Protein AF-K1S156-F1 (afdb_monomer_lite)

Secondary structure (DSSP, 8-state):
--EEEEE----------S--------BS-HHHHHHHHHHTT--EEEEEESEEE---EE-B-TTSPBP-SGGGEEEE--TTEEEEEEE---TT---TT-TTTSPBPTT-TT-TT-BSB-EEEE--TTS-HHHHEEEEEETTTTEEEEEETT--S-SEE-S-SSBPPPSSTTS---BPPPSS---EESEEEES----------

Foldseek 3Di:
DWKWKDFDDDPDDDDDDDDPPPDGDTDPAQLVRQVVCVVVVTQMEIEDFFDEHEFDAFFQDQVRHTDDFLQRGASEHAFNYAYEYQANRDPVLDDPPDCVGRNADPVCPVPPQHHPRAAEQAQQRVPCQVPFADWDQDPVVRDTDGTLDRGYLYHHDQADGYFDDDPDPPDDTGGHHRPHDYYYTSYHYYSHDVCPDPPDD

Structure (mmCIF, N/CA/C/O backbone):
data_AF-K1S156-F1
#
_entry.id   AF-K1S156-F1
#
loop_
_atom_site.group_PDB
_atom_site.id
_atom_site.type_symbol
_atom_site.label_atom_id
_atom_site.label_alt_id
_atom_site.label_comp_id
_atom_site.label_asym_id
_atom_site.label_entity_id
_atom_site.label_seq_id
_atom_site.pdbx_PDB_ins_code
_atom_site.Cartn_x
_atom_site.Cartn_y
_atom_site.Cartn_z
_atom_site.occupancy
_atom_site.B_iso_or_equiv
_atom_site.auth_seq_id
_atom_site.auth_comp_id
_atom_site.auth_asym_id
_atom_site.auth_atom_id
_atom_site.pdbx_PDB_model_num
ATOM 1 N N . MET A 1 1 ? 6.116 -3.168 14.939 1.00 49.84 1 MET A N 1
ATOM 2 C CA . MET A 1 1 ? 5.060 -2.780 13.983 1.00 49.84 1 MET A CA 1
ATOM 3 C C . MET A 1 1 ? 3.939 -3.786 14.099 1.00 49.84 1 MET A C 1
ATOM 5 O O . MET A 1 1 ? 4.233 -4.975 14.088 1.00 49.84 1 MET A O 1
ATOM 9 N N . PHE A 1 2 ? 2.712 -3.314 14.302 1.00 52.03 2 PHE A N 1
ATOM 10 C CA . PHE A 1 2 ? 1.539 -4.153 14.536 1.00 52.03 2 PHE A CA 1
ATOM 11 C C . PHE A 1 2 ? 0.561 -3.984 13.372 1.00 52.03 2 PHE A C 1
ATOM 13 O O . PHE A 1 2 ? 0.175 -2.864 13.048 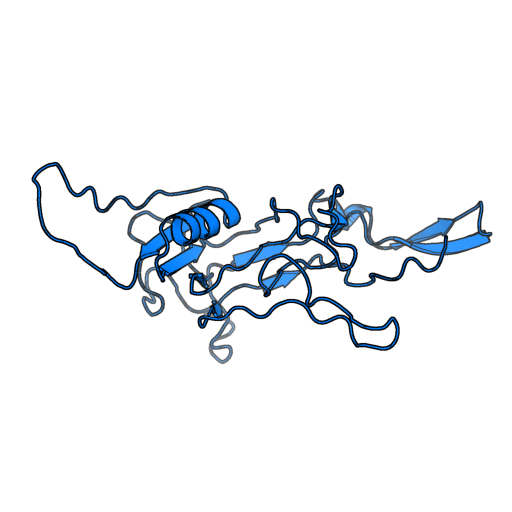1.00 52.03 2 PHE A O 1
ATOM 20 N N . VAL A 1 3 ? 0.166 -5.095 12.757 1.00 54.69 3 VAL A N 1
ATOM 21 C CA . VAL A 1 3 ? -0.930 -5.147 11.789 1.00 54.69 3 VAL A CA 1
ATOM 22 C C . VAL A 1 3 ? -2.000 -6.062 12.370 1.00 54.69 3 VAL A C 1
ATOM 24 O O . VAL A 1 3 ? -1.709 -7.215 12.682 1.00 54.69 3 VAL A 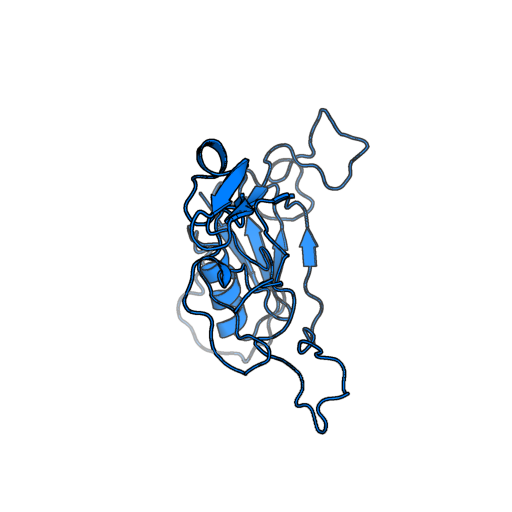O 1
ATOM 27 N N . SER A 1 4 ? -3.208 -5.539 12.561 1.00 57.91 4 SER A N 1
ATOM 28 C CA . SER A 1 4 ? -4.376 -6.284 13.049 1.00 57.91 4 SER A CA 1
ATOM 29 C C . SER A 1 4 ? -5.344 -6.522 11.893 1.00 57.91 4 SER A C 1
ATOM 31 O O . SER A 1 4 ? -5.348 -5.755 10.932 1.00 57.91 4 SER A O 1
ATOM 33 N N . PHE A 1 5 ? -6.165 -7.570 11.952 1.00 54.06 5 PHE A N 1
ATOM 34 C CA . PHE A 1 5 ? -7.165 -7.823 10.917 1.00 54.06 5 PHE A CA 1
ATOM 35 C C . PHE A 1 5 ? -8.458 -8.413 11.473 1.00 54.06 5 PHE A C 1
ATOM 37 O O . PHE A 1 5 ? -8.449 -9.153 12.462 1.00 54.06 5 PHE A O 1
ATOM 44 N N . ARG A 1 6 ? -9.581 -8.115 10.809 1.00 53.44 6 ARG A N 1
ATOM 45 C CA . ARG A 1 6 ? -10.901 -8.672 11.137 1.00 53.44 6 ARG A CA 1
ATOM 46 C C . ARG A 1 6 ? -11.671 -9.101 9.881 1.00 53.44 6 ARG A C 1
ATOM 48 O O . ARG A 1 6 ? -11.765 -8.319 8.939 1.00 53.44 6 ARG A O 1
ATOM 55 N N . PRO A 1 7 ? -12.259 -10.312 9.855 1.00 45.44 7 PRO A N 1
ATOM 56 C CA . PRO A 1 7 ? -13.232 -10.692 8.832 1.00 45.44 7 PRO A CA 1
ATOM 57 C C . PRO A 1 7 ? -14.579 -9.998 9.091 1.00 45.44 7 PRO A C 1
ATOM 59 O O . PRO A 1 7 ? -15.014 -9.917 10.241 1.00 45.44 7 PRO A O 1
ATOM 62 N N . THR A 1 8 ? -15.254 -9.529 8.041 1.00 52.81 8 THR A N 1
ATOM 63 C CA . THR A 1 8 ? -16.501 -8.746 8.157 1.00 52.81 8 THR A CA 1
ATOM 64 C C . THR A 1 8 ? -17.777 -9.500 7.778 1.00 52.81 8 THR A C 1
ATOM 66 O O . THR A 1 8 ? -18.847 -8.992 8.085 1.00 52.81 8 THR A O 1
ATOM 69 N N . ASN A 1 9 ? -17.726 -10.720 7.219 1.00 36.47 9 ASN A N 1
ATOM 70 C CA . ASN A 1 9 ? -18.938 -11.534 7.019 1.00 36.47 9 ASN A CA 1
ATOM 71 C C . ASN A 1 9 ? -18.722 -13.051 7.162 1.00 36.47 9 ASN A C 1
ATOM 73 O O . ASN A 1 9 ? -17.797 -13.637 6.603 1.00 36.47 9 ASN A O 1
ATOM 77 N N . ARG A 1 10 ? -19.628 -13.678 7.923 1.00 36.69 10 ARG A N 1
ATOM 78 C CA . ARG A 1 10 ? -19.667 -15.099 8.295 1.00 36.69 10 ARG A CA 1
ATOM 79 C C . ARG A 1 10 ? -20.626 -15.831 7.345 1.00 36.69 10 ARG A C 1
ATOM 81 O O . ARG A 1 10 ? -21.832 -15.793 7.560 1.00 36.69 10 ARG A O 1
ATOM 88 N N . LEU A 1 11 ? -20.128 -16.527 6.324 1.00 29.25 11 LEU A N 1
ATOM 89 C CA . LEU A 1 11 ? -20.889 -17.638 5.738 1.00 29.25 11 LEU A CA 1
ATOM 90 C C . LEU A 1 11 ? -20.618 -18.868 6.611 1.00 29.25 11 LEU A C 1
ATOM 92 O O . LEU A 1 11 ? -19.649 -19.591 6.403 1.00 29.25 11 LEU A O 1
ATOM 96 N N . LEU A 1 12 ? -21.424 -19.055 7.660 1.00 29.84 12 LEU A N 1
ATOM 97 C CA . LEU A 1 12 ? -21.400 -20.294 8.441 1.00 29.84 12 LEU A CA 1
ATOM 98 C C . LEU A 1 12 ? -21.861 -21.470 7.572 1.00 29.84 12 LEU A C 1
ATOM 100 O O . LEU A 1 12 ? -22.878 -21.362 6.886 1.00 29.84 12 LEU A O 1
ATOM 104 N N . PRO A 1 13 ? -21.259 -22.645 7.784 1.00 32.25 13 PRO A N 1
ATOM 105 C CA . PRO A 1 13 ? -22.058 -23.786 8.178 1.00 32.25 13 PRO A CA 1
ATOM 106 C C . PRO A 1 13 ? -21.709 -24.210 9.606 1.00 32.25 13 PRO A C 1
ATOM 108 O O . PRO A 1 13 ? -20.561 -24.215 10.045 1.00 32.25 13 PRO A O 1
ATOM 111 N N . THR A 1 14 ? -22.766 -24.508 10.346 1.00 32.72 14 THR A N 1
ATOM 112 C CA . THR A 1 14 ? -22.802 -24.875 11.758 1.00 32.72 14 THR A CA 1
ATOM 113 C C . THR A 1 14 ? -22.067 -26.197 12.051 1.00 32.72 14 THR A C 1
ATOM 115 O O . THR A 1 14 ? -22.166 -27.144 11.274 1.00 32.72 14 THR A O 1
ATOM 118 N N . VAL A 1 15 ? -21.514 -26.273 13.277 1.00 34.12 15 VAL A N 1
ATOM 119 C CA . VAL A 1 15 ? -21.096 -27.462 14.068 1.00 34.12 15 VAL A CA 1
ATOM 120 C C . VAL A 1 15 ? -19.650 -27.939 13.778 1.00 34.12 15 VAL A C 1
ATOM 122 O O . VAL A 1 15 ? -19.334 -28.291 12.654 1.00 34.12 15 VAL A O 1
ATOM 125 N N . LYS A 1 16 ? -18.697 -28.005 14.731 1.00 28.66 16 LYS A N 1
ATOM 126 C CA . LYS A 1 16 ? -18.738 -28.651 16.063 1.00 28.66 16 LYS A CA 1
ATOM 127 C C . LYS A 1 16 ? -17.610 -28.136 16.984 1.00 28.66 16 LYS A C 1
ATOM 129 O O . LYS A 1 16 ? -16.529 -27.812 16.516 1.00 28.66 16 LYS A O 1
ATOM 134 N N . SER A 1 17 ? -17.907 -28.114 18.285 1.00 35.91 17 SER A N 1
ATOM 135 C CA . SER A 1 17 ? -17.063 -27.788 19.450 1.00 35.91 17 SER A CA 1
ATOM 136 C C . SER A 1 17 ? -15.538 -27.865 19.279 1.00 35.91 17 SER A C 1
ATOM 138 O O . SER A 1 17 ? -14.992 -28.931 18.997 1.00 35.91 17 SER A O 1
ATOM 140 N N . GLY A 1 18 ? -14.867 -26.766 19.624 1.00 28.33 18 GLY A N 1
ATOM 141 C CA . GLY A 1 18 ? -13.423 -26.706 19.834 1.00 28.33 18 GLY A CA 1
ATOM 142 C C . GLY A 1 18 ? -12.919 -25.280 19.651 1.00 28.33 18 GLY A C 1
ATOM 143 O O . GLY A 1 18 ? -12.614 -24.890 18.536 1.00 28.33 18 GLY A O 1
ATOM 144 N N . THR A 1 19 ? -12.905 -24.508 20.741 1.00 33.25 19 THR A N 1
ATOM 145 C CA . THR A 1 19 ? -12.213 -23.216 20.916 1.00 33.25 19 THR A CA 1
ATOM 146 C C . THR A 1 19 ? -12.165 -22.305 19.675 1.00 33.25 19 THR A C 1
ATOM 148 O O . THR A 1 19 ? -11.163 -22.261 18.964 1.00 33.25 19 THR A O 1
ATOM 151 N N . GLU A 1 20 ? -13.221 -21.510 19.448 1.00 33.28 20 GLU A N 1
ATOM 152 C CA . GLU A 1 20 ? -13.149 -20.321 18.581 1.00 33.28 20 GLU A CA 1
ATOM 153 C C . GLU A 1 20 ? -12.194 -19.308 19.245 1.00 33.28 20 GLU A C 1
ATOM 155 O O . GLU A 1 20 ? -12.588 -18.452 20.036 1.00 33.28 20 GLU A O 1
ATOM 160 N N . VAL A 1 21 ? -10.893 -19.427 18.972 1.00 35.66 21 VAL A N 1
ATOM 161 C CA . VAL A 1 21 ? -9.962 -18.318 19.180 1.00 35.66 21 VAL A CA 1
ATOM 162 C C . VAL A 1 21 ? -10.304 -17.266 18.133 1.00 35.66 21 VAL A C 1
ATOM 164 O O . VAL A 1 21 ? -9.944 -17.396 16.963 1.00 35.66 21 VAL A O 1
ATOM 167 N N . HIS A 1 22 ? -11.008 -16.215 18.552 1.00 42.94 22 HIS A N 1
ATOM 168 C CA . HIS A 1 22 ? -11.089 -14.940 17.838 1.00 42.94 22 HIS A CA 1
ATOM 169 C C . HIS A 1 22 ? -9.680 -14.313 17.801 1.00 42.94 22 HIS A C 1
ATOM 171 O O . HIS A 1 22 ? -9.365 -13.376 18.528 1.00 42.94 22 HIS A O 1
ATOM 177 N N . GLY A 1 23 ? -8.778 -14.933 17.040 1.00 39.69 23 GLY A N 1
ATOM 178 C CA . GLY A 1 23 ? -7.347 -14.674 17.068 1.00 39.69 23 GLY A CA 1
ATOM 179 C C . GLY A 1 23 ? -6.980 -13.528 16.143 1.00 39.69 23 GLY A C 1
ATOM 180 O O . GLY A 1 23 ? -6.775 -13.735 14.948 1.00 39.69 23 GLY A O 1
ATOM 181 N N . VAL A 1 24 ? -6.868 -12.333 16.715 1.00 44.78 24 VAL A N 1
ATOM 182 C CA . VAL A 1 24 ? -6.090 -11.231 16.145 1.00 44.78 24 VAL A CA 1
ATOM 183 C C . VAL A 1 24 ? -4.638 -11.710 16.050 1.00 44.78 24 VAL A C 1
ATOM 185 O O . VAL A 1 24 ? -3.963 -11.848 17.069 1.00 44.78 24 VAL A O 1
ATOM 188 N N . LEU A 1 25 ? -4.157 -12.025 14.846 1.00 49.38 25 LEU A N 1
ATOM 189 C CA . LEU A 1 25 ? -2.741 -12.321 14.628 1.00 49.38 25 LEU A CA 1
ATOM 190 C C . LEU A 1 25 ? -2.048 -11.009 14.268 1.00 49.38 25 LEU A C 1
ATOM 192 O O . LEU A 1 25 ? -2.231 -10.487 13.173 1.00 49.38 25 LEU A O 1
ATOM 196 N N . ALA A 1 26 ? -1.260 -10.475 15.200 1.00 51.19 26 ALA A N 1
ATOM 197 C CA . ALA A 1 26 ? -0.377 -9.357 14.909 1.00 51.19 26 ALA A CA 1
ATOM 198 C C . ALA A 1 26 ? 0.730 -9.837 13.965 1.00 51.19 26 ALA A C 1
ATOM 200 O O . ALA A 1 26 ? 1.611 -10.599 14.366 1.00 51.19 26 ALA A O 1
ATOM 201 N N . VAL A 1 27 ? 0.683 -9.403 12.710 1.00 61.09 27 VAL A N 1
ATOM 202 C CA . VAL A 1 27 ? 1.723 -9.709 11.724 1.00 61.09 27 VAL A CA 1
ATOM 203 C C . VAL A 1 27 ? 2.581 -8.472 11.475 1.00 61.09 27 VAL A C 1
ATOM 205 O O . VAL A 1 27 ? 2.106 -7.344 11.568 1.00 61.09 27 VAL A O 1
ATOM 208 N N . GLN A 1 28 ? 3.875 -8.667 11.216 1.00 67.94 28 GLN A N 1
ATOM 209 C CA . GLN A 1 28 ? 4.793 -7.555 10.918 1.00 67.94 28 GLN A CA 1
ATOM 210 C C . GLN A 1 28 ? 4.745 -7.136 9.442 1.00 67.94 28 GLN A C 1
ATOM 212 O O . GLN A 1 28 ? 5.222 -6.060 9.093 1.00 67.94 28 GLN A O 1
ATOM 217 N N . ASP A 1 29 ? 4.164 -7.982 8.590 1.00 84.62 29 ASP A N 1
ATOM 218 C CA . ASP A 1 29 ? 4.103 -7.812 7.145 1.00 84.62 29 ASP A CA 1
ATOM 219 C C . ASP A 1 29 ? 2.647 -7.575 6.709 1.00 84.62 29 ASP A C 1
ATOM 221 O O . ASP A 1 29 ? 1.758 -8.390 6.971 1.00 84.62 29 ASP A O 1
ATOM 225 N N . VAL A 1 30 ? 2.406 -6.434 6.057 1.00 91.31 30 VAL A N 1
ATOM 226 C CA . VAL A 1 30 ? 1.078 -6.023 5.573 1.00 91.31 30 VAL A CA 1
ATOM 227 C C . VAL A 1 30 ? 0.564 -6.973 4.492 1.00 91.31 30 VAL A C 1
ATOM 229 O O . VAL A 1 30 ? -0.618 -7.313 4.492 1.00 91.31 30 VAL A O 1
ATOM 232 N N . GLN A 1 31 ? 1.437 -7.440 3.598 1.00 93.69 31 GLN A N 1
ATOM 233 C CA . GLN A 1 31 ? 1.059 -8.368 2.539 1.00 93.69 31 GLN A CA 1
ATOM 234 C C . GLN A 1 31 ? 0.595 -9.702 3.122 1.00 93.69 31 GLN A C 1
ATOM 236 O O . GLN A 1 31 ? -0.421 -10.241 2.689 1.00 93.69 31 GLN A O 1
ATOM 241 N N . MET A 1 32 ? 1.275 -10.199 4.157 1.00 90.31 32 MET A N 1
ATOM 242 C CA . MET A 1 32 ? 0.867 -11.416 4.852 1.00 90.31 32 MET A CA 1
ATOM 243 C C . MET A 1 32 ? -0.522 -11.275 5.488 1.00 90.31 32 MET A C 1
ATOM 245 O O . MET A 1 32 ? -1.306 -12.219 5.418 1.00 90.31 32 MET A O 1
ATOM 249 N N . ALA A 1 33 ? -0.859 -10.118 6.072 1.00 89.25 33 ALA A N 1
ATOM 250 C CA . ALA A 1 33 ? -2.202 -9.876 6.615 1.00 89.25 33 ALA A CA 1
ATOM 251 C C . ALA A 1 33 ? -3.278 -9.958 5.521 1.00 89.25 33 ALA A C 1
ATOM 253 O O . ALA A 1 33 ? -4.299 -10.629 5.687 1.00 89.25 33 ALA A O 1
ATOM 254 N N . ILE A 1 34 ? -3.020 -9.296 4.389 1.00 92.75 34 ILE A N 1
ATOM 255 C CA . ILE A 1 34 ? -3.921 -9.274 3.236 1.00 92.75 34 ILE A CA 1
ATOM 256 C C . ILE A 1 34 ? -4.110 -10.694 2.684 1.00 92.75 34 ILE A C 1
ATOM 258 O O . ILE A 1 34 ? -5.242 -11.151 2.511 1.00 92.75 34 ILE A O 1
ATOM 262 N N . ASP A 1 35 ? -3.012 -11.414 2.448 1.00 92.12 35 ASP A N 1
ATOM 263 C CA . ASP A 1 35 ? -3.041 -12.755 1.864 1.00 92.12 35 ASP A CA 1
ATOM 264 C C . ASP A 1 35 ? -3.687 -13.782 2.806 1.00 92.12 35 ASP A C 1
ATOM 266 O O . ASP A 1 35 ? -4.375 -14.685 2.337 1.00 92.12 35 ASP A O 1
ATOM 270 N N . GLN A 1 36 ? -3.546 -13.637 4.129 1.00 89.69 36 GLN A N 1
ATOM 271 C CA . GLN A 1 36 ? -4.222 -14.507 5.098 1.00 89.69 36 GLN A CA 1
ATOM 272 C C . GLN A 1 36 ? -5.745 -14.365 5.061 1.00 89.69 36 GLN A C 1
ATOM 274 O O . GLN A 1 36 ? -6.447 -15.376 5.130 1.00 89.69 36 GLN A O 1
ATOM 279 N N . LEU A 1 37 ? -6.268 -13.138 4.969 1.00 89.88 37 LEU A N 1
ATOM 280 C CA . LEU A 1 37 ? -7.707 -12.926 4.805 1.00 89.88 37 LEU A CA 1
ATOM 281 C C . LEU A 1 37 ? -8.180 -13.447 3.445 1.00 89.88 37 LEU A C 1
ATOM 283 O O . LEU A 1 37 ? -9.165 -14.181 3.375 1.00 89.88 37 LEU A O 1
ATOM 287 N N . TYR A 1 38 ? -7.438 -13.141 2.381 1.00 91.31 38 TYR A N 1
ATOM 288 C CA . TYR A 1 38 ? -7.774 -13.593 1.035 1.00 91.31 38 TYR A CA 1
ATOM 289 C C . TYR A 1 38 ? -7.800 -15.125 0.918 1.00 91.31 38 TYR A C 1
ATOM 291 O O . TYR A 1 38 ? -8.751 -15.687 0.381 1.00 91.31 38 TYR A O 1
ATOM 299 N N . ALA A 1 39 ? -6.819 -15.824 1.499 1.00 90.50 39 ALA A N 1
ATOM 300 C CA . ALA A 1 39 ? -6.750 -17.287 1.505 1.00 90.50 39 ALA A CA 1
ATOM 301 C C . ALA A 1 39 ? -7.914 -17.953 2.259 1.00 90.50 39 ALA A C 1
ATOM 303 O O . ALA A 1 39 ? -8.236 -19.111 2.003 1.00 90.50 39 ALA A O 1
ATOM 304 N N . ARG A 1 40 ? -8.5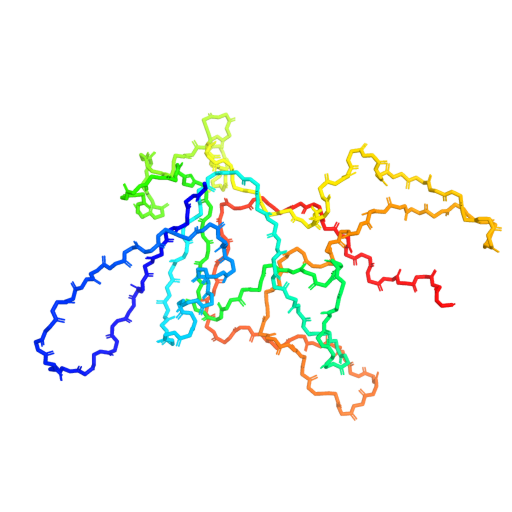65 -17.230 3.179 1.00 89.00 40 ARG A N 1
ATOM 305 C CA . ARG A 1 40 ? -9.773 -17.691 3.883 1.00 89.00 40 ARG A CA 1
ATOM 306 C C . ARG A 1 40 ? -11.054 -17.450 3.083 1.00 89.00 40 ARG A C 1
ATOM 308 O O . ARG A 1 40 ? -12.116 -17.858 3.543 1.00 89.00 40 ARG A O 1
ATOM 315 N N . ASN A 1 41 ? -10.961 -16.812 1.914 1.00 87.38 41 ASN A N 1
ATOM 316 C CA . ASN A 1 41 ? -12.091 -16.452 1.061 1.00 87.38 41 ASN A CA 1
ATOM 317 C C . ASN A 1 41 ? -13.153 -15.620 1.807 1.00 87.38 41 ASN A C 1
ATOM 319 O O . ASN A 1 41 ? -14.353 -15.881 1.719 1.00 87.38 41 ASN A O 1
ATOM 323 N N . VAL A 1 42 ? -12.695 -14.641 2.590 1.00 87.00 42 VAL A N 1
ATOM 324 C CA . VAL A 1 42 ? -13.550 -13.720 3.350 1.00 87.00 42 VAL A CA 1
ATOM 325 C C . VAL A 1 42 ? -13.326 -12.287 2.896 1.00 87.00 42 VAL A C 1
ATOM 327 O O . VAL A 1 42 ? -12.222 -11.923 2.506 1.00 87.00 42 VAL A O 1
ATOM 330 N N . VAL A 1 43 ? -14.366 -11.465 3.014 1.00 90.25 43 VAL A N 1
ATOM 331 C CA . VAL A 1 43 ? -14.217 -10.005 3.030 1.00 90.25 43 VAL A CA 1
ATOM 332 C C . VAL A 1 43 ? -13.686 -9.610 4.405 1.00 90.25 43 VAL A C 1
ATOM 334 O O . VAL A 1 43 ? -14.090 -10.187 5.424 1.00 90.25 43 VAL A O 1
ATOM 337 N N . GLY A 1 44 ? -12.762 -8.659 4.451 1.00 90.88 44 GLY A N 1
ATOM 338 C CA . GLY A 1 44 ? -12.154 -8.259 5.709 1.00 90.88 44 GLY A CA 1
ATOM 339 C C . GLY A 1 44 ? -11.377 -6.962 5.636 1.00 90.88 44 GLY A C 1
ATOM 340 O O . GLY A 1 44 ? -11.233 -6.337 4.588 1.00 90.88 44 GLY A O 1
ATOM 341 N N . GLU A 1 45 ? -10.876 -6.575 6.798 1.00 91.12 45 GLU A N 1
ATOM 342 C CA . GLU A 1 45 ? -10.129 -5.345 6.994 1.00 91.12 45 GLU A CA 1
ATOM 343 C C . GLU A 1 45 ? -8.763 -5.655 7.593 1.00 91.12 45 GLU A C 1
ATOM 345 O O . GLU A 1 45 ? -8.645 -6.464 8.516 1.00 91.12 45 GLU A O 1
ATOM 350 N N . VAL A 1 46 ? -7.744 -4.973 7.085 1.00 91.62 46 VAL A N 1
ATOM 351 C CA . VAL A 1 46 ? -6.389 -4.928 7.622 1.00 91.62 46 VAL A CA 1
ATOM 352 C C . VAL A 1 46 ? -6.166 -3.529 8.181 1.00 91.62 46 VAL A C 1
ATOM 354 O O . VAL A 1 46 ? -6.295 -2.537 7.467 1.00 91.62 46 VAL A O 1
ATOM 357 N N . TRP A 1 47 ? -5.820 -3.437 9.457 1.00 91.50 47 TRP A N 1
ATOM 358 C CA . TRP A 1 47 ? -5.529 -2.184 10.141 1.00 91.50 47 TRP A CA 1
ATOM 359 C C . TRP A 1 47 ? -4.039 -2.092 10.431 1.00 91.50 47 TRP A C 1
ATOM 361 O O . TRP A 1 47 ? -3.451 -2.958 11.085 1.00 91.50 47 TRP A O 1
ATOM 371 N N . VAL A 1 48 ? -3.427 -1.035 9.915 1.00 92.00 48 VAL A N 1
ATOM 372 C C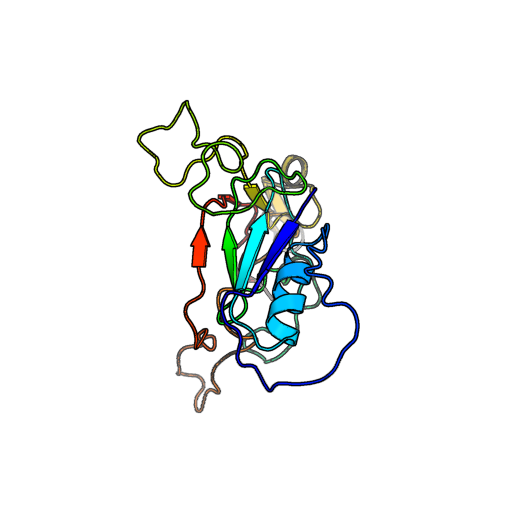A . VAL A 1 48 ? -1.982 -0.859 9.862 1.00 92.00 48 VAL A CA 1
ATOM 373 C C . VAL A 1 48 ? -1.574 0.243 10.830 1.00 92.00 48 VAL A C 1
ATOM 375 O O . VAL A 1 48 ? -2.078 1.369 10.774 1.00 92.00 48 VAL A O 1
ATOM 378 N N . ALA A 1 49 ? -0.653 -0.091 11.732 1.00 91.12 49 ALA A N 1
ATOM 379 C CA . ALA A 1 49 ? -0.059 0.878 12.639 1.00 91.12 49 ALA A CA 1
ATOM 380 C C . ALA A 1 49 ? 0.756 1.938 11.891 1.00 91.12 49 ALA A C 1
ATOM 382 O O . ALA A 1 49 ? 1.328 1.657 10.837 1.00 91.12 49 ALA A O 1
ATOM 383 N N . GLY A 1 50 ? 0.915 3.113 12.494 1.00 89.94 50 GLY A N 1
ATOM 384 C CA . GLY A 1 50 ? 1.840 4.134 12.018 1.00 89.94 50 GLY A CA 1
ATOM 385 C C . GLY A 1 50 ? 3.269 3.606 11.823 1.00 89.94 50 GLY A C 1
ATOM 386 O O . GLY A 1 50 ? 3.753 2.744 12.562 1.00 89.94 50 GLY A O 1
ATOM 387 N N . GLY A 1 51 ? 3.940 4.144 10.807 1.00 89.31 51 GLY A N 1
ATOM 388 C CA . GLY A 1 51 ? 5.307 3.822 10.408 1.00 89.31 51 GLY A CA 1
ATOM 389 C C . GLY A 1 51 ? 5.447 3.536 8.908 1.00 89.31 51 GLY A C 1
ATOM 390 O O . GLY A 1 51 ? 4.477 3.614 8.155 1.00 89.31 51 GLY A O 1
ATOM 391 N N . THR A 1 52 ? 6.671 3.214 8.481 1.00 89.38 52 THR A N 1
ATOM 392 C CA . THR A 1 52 ? 7.019 2.950 7.074 1.00 89.38 52 THR A CA 1
ATOM 393 C C . THR A 1 52 ? 7.124 1.459 6.776 1.00 89.38 52 THR A C 1
ATOM 395 O O . THR A 1 52 ? 7.916 0.749 7.396 1.00 89.38 52 THR A O 1
ATOM 398 N N . TYR A 1 53 ? 6.359 1.006 5.789 1.00 90.75 53 TYR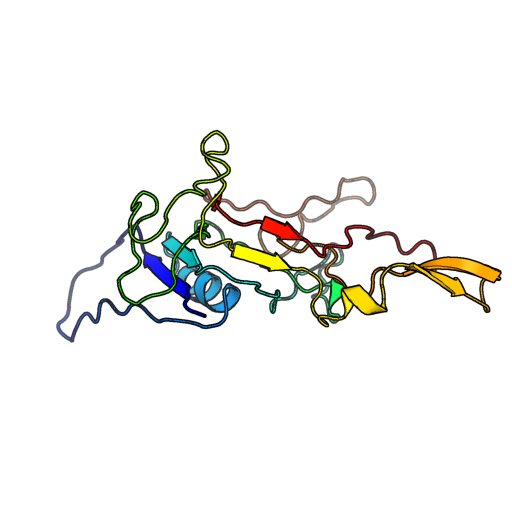 A N 1
ATOM 399 C CA . TYR A 1 53 ? 6.299 -0.372 5.318 1.00 90.75 53 TYR A CA 1
ATOM 400 C C . TYR A 1 53 ? 6.816 -0.456 3.886 1.00 90.75 53 TYR A C 1
ATOM 402 O O . TYR A 1 53 ? 6.613 0.462 3.088 1.00 90.75 53 TYR A O 1
ATOM 410 N N . TYR A 1 54 ? 7.421 -1.596 3.559 1.00 90.19 54 TYR A N 1
ATOM 411 C CA . TYR A 1 54 ? 7.991 -1.877 2.245 1.00 90.19 54 TYR A CA 1
ATOM 412 C C . TYR A 1 54 ? 7.324 -3.115 1.645 1.00 90.19 54 TYR A C 1
ATOM 414 O O . TYR A 1 54 ? 7.041 -4.060 2.390 1.00 90.19 54 TYR A O 1
ATOM 422 N N . PRO A 1 55 ? 7.054 -3.128 0.333 1.00 92.06 55 PRO A N 1
ATOM 423 C CA . PRO A 1 55 ? 6.365 -4.234 -0.297 1.00 92.06 55 PRO A CA 1
ATOM 424 C C . PRO A 1 55 ? 7.258 -5.474 -0.383 1.00 92.06 55 PRO A C 1
ATOM 426 O O . PRO A 1 55 ? 8.437 -5.397 -0.727 1.00 92.06 55 PRO A O 1
ATOM 429 N N . THR A 1 56 ? 6.672 -6.639 -0.119 1.00 89.50 56 THR A N 1
ATOM 430 C CA . THR A 1 56 ? 7.372 -7.932 -0.159 1.00 89.50 56 THR A CA 1
ATOM 431 C C . THR A 1 56 ? 6.858 -8.851 -1.268 1.00 89.50 56 THR A C 1
ATOM 433 O O . THR A 1 56 ? 7.616 -9.684 -1.776 1.00 89.50 56 THR A O 1
ATOM 436 N N . ALA A 1 57 ? 5.617 -8.678 -1.733 1.00 91.44 57 ALA A N 1
ATOM 437 C CA . ALA A 1 57 ? 5.074 -9.434 -2.861 1.00 91.44 57 ALA A CA 1
ATOM 438 C C . ALA A 1 57 ? 5.527 -8.873 -4.207 1.00 91.44 57 ALA A C 1
ATOM 440 O O . ALA A 1 57 ? 5.791 -7.686 -4.331 1.00 91.44 57 ALA A O 1
ATOM 441 N N . ALA A 1 58 ? 5.600 -9.746 -5.212 1.00 90.19 58 ALA A N 1
ATOM 442 C CA . ALA A 1 58 ? 5.864 -9.370 -6.595 1.00 90.19 58 ALA A CA 1
ATOM 443 C C . ALA A 1 58 ? 4.584 -9.495 -7.427 1.00 90.19 58 ALA A C 1
ATOM 445 O O . ALA A 1 58 ? 3.880 -10.500 -7.290 1.00 90.19 58 ALA A O 1
ATOM 446 N N . PHE A 1 59 ? 4.308 -8.513 -8.288 1.00 86.38 59 PHE A N 1
ATOM 447 C CA . PHE A 1 59 ? 3.222 -8.612 -9.266 1.00 86.38 59 PHE A CA 1
ATOM 448 C C . PHE A 1 59 ? 3.657 -9.400 -10.513 1.00 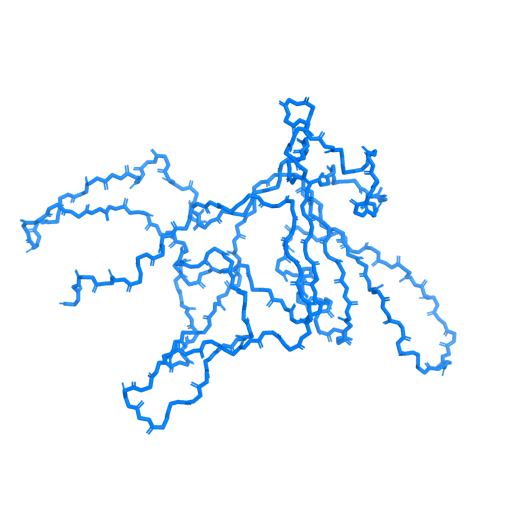86.38 59 PHE A C 1
ATOM 450 O O . PHE A 1 59 ? 4.844 -9.661 -10.740 1.00 86.38 59 PHE A O 1
ATOM 457 N N . THR A 1 60 ? 2.666 -9.810 -11.302 1.00 86.12 60 THR A N 1
ATOM 458 C CA . THR A 1 60 ? 2.857 -10.434 -12.616 1.00 86.12 60 THR A CA 1
ATOM 459 C C . THR A 1 60 ? 2.630 -9.371 -13.677 1.00 86.12 60 THR A C 1
ATOM 461 O O . THR A 1 60 ? 1.584 -8.724 -13.642 1.00 86.12 60 THR A O 1
ATOM 464 N N . ASP A 1 61 ? 3.600 -9.172 -14.567 1.00 81.81 61 ASP A N 1
ATOM 465 C CA . ASP A 1 61 ? 3.549 -8.156 -15.621 1.00 81.81 61 ASP A CA 1
ATOM 466 C C . ASP A 1 61 ? 2.640 -8.564 -16.802 1.00 81.81 61 ASP A C 1
ATOM 468 O O . ASP A 1 61 ? 1.998 -9.620 -16.796 1.00 81.81 61 ASP A O 1
ATOM 472 N N . GLU A 1 62 ? 2.557 -7.708 -17.824 1.00 80.12 62 GLU A N 1
ATOM 473 C CA . GLU A 1 62 ? 1.698 -7.932 -18.994 1.00 80.12 62 GLU A CA 1
ATOM 474 C C . GLU A 1 62 ? 2.112 -9.124 -19.863 1.00 80.12 62 GLU A C 1
ATOM 476 O O . GLU A 1 62 ? 1.305 -9.615 -20.655 1.00 80.12 62 GLU A O 1
ATOM 481 N N . SER A 1 63 ? 3.350 -9.602 -19.712 1.00 80.88 63 SER A N 1
ATOM 482 C CA . SER A 1 63 ? 3.844 -10.805 -20.380 1.00 80.88 63 SER A CA 1
ATOM 483 C C . SER A 1 63 ? 3.419 -12.087 -19.655 1.00 80.88 63 SER A C 1
ATOM 485 O O . SER A 1 63 ? 3.652 -13.189 -20.150 1.00 80.88 63 SER A O 1
ATOM 487 N N . GLY A 1 64 ? 2.775 -11.960 -18.489 1.00 80.75 64 GLY A N 1
ATOM 488 C CA . GLY A 1 64 ? 2.423 -13.087 -17.633 1.00 80.75 64 GLY A CA 1
ATOM 489 C C . GLY A 1 64 ? 3.603 -13.591 -16.802 1.00 80.75 64 GLY A C 1
ATOM 490 O O . GLY A 1 64 ? 3.506 -14.652 -16.181 1.00 80.75 64 GLY A O 1
ATOM 491 N N . ILE A 1 65 ? 4.715 -12.852 -16.764 1.00 83.69 65 ILE A N 1
ATOM 492 C CA . ILE A 1 65 ? 5.903 -13.226 -16.006 1.00 83.69 65 ILE A CA 1
ATOM 493 C C . ILE A 1 65 ? 5.845 -12.566 -14.631 1.00 83.69 65 ILE A C 1
ATOM 495 O O . ILE A 1 65 ? 5.630 -11.364 -14.477 1.00 83.69 65 ILE A O 1
ATOM 499 N N . ARG A 1 66 ? 6.044 -13.378 -13.589 1.00 86.50 66 ARG A N 1
ATOM 500 C CA . ARG A 1 66 ? 6.186 -12.864 -12.227 1.00 86.50 66 ARG A CA 1
ATOM 501 C C . ARG A 1 66 ? 7.516 -12.132 -12.105 1.00 86.50 66 ARG A C 1
ATOM 503 O O . ARG A 1 66 ? 8.576 -12.719 -12.351 1.00 86.50 66 ARG A O 1
ATOM 510 N N . GLY A 1 67 ? 7.450 -10.878 -11.676 1.00 85.31 67 GLY A N 1
ATOM 511 C CA . GLY A 1 67 ? 8.620 -10.034 -11.525 1.00 85.31 67 GLY A CA 1
ATOM 512 C C . GLY A 1 67 ? 9.644 -10.593 -10.535 1.00 85.31 67 GLY A C 1
ATOM 513 O O . GLY A 1 67 ? 9.305 -11.257 -9.551 1.00 85.31 67 GLY A O 1
ATOM 514 N N . ARG A 1 68 ? 10.927 -10.335 -10.807 1.00 85.25 68 ARG A N 1
ATOM 515 C CA . ARG A 1 68 ? 12.059 -10.943 -10.074 1.00 85.25 68 ARG A CA 1
ATOM 516 C C . ARG A 1 68 ? 12.934 -9.948 -9.318 1.00 85.25 68 ARG A C 1
ATOM 518 O O . ARG A 1 68 ? 13.819 -10.364 -8.579 1.00 85.25 68 ARG A O 1
ATOM 525 N N . THR A 1 69 ? 12.694 -8.656 -9.497 1.00 85.31 69 THR A N 1
ATOM 526 C CA . THR A 1 69 ? 13.517 -7.578 -8.932 1.00 85.31 69 THR A CA 1
ATOM 527 C C . THR A 1 69 ? 12.728 -6.755 -7.921 1.00 85.31 69 THR A C 1
ATOM 529 O O . THR A 1 69 ? 11.506 -6.878 -7.820 1.00 85.31 69 THR A O 1
ATOM 532 N N . GLU A 1 70 ? 13.423 -5.889 -7.187 1.00 84.06 70 GLU A N 1
ATOM 533 C CA . GLU A 1 70 ? 12.830 -4.917 -6.262 1.00 84.06 70 GLU A CA 1
ATOM 534 C C . GLU A 1 70 ? 11.804 -4.016 -6.965 1.00 84.06 70 GLU A C 1
ATOM 536 O O . GLU A 1 70 ? 10.745 -3.732 -6.413 1.00 84.06 70 GLU A O 1
ATOM 541 N N . ARG A 1 71 ? 12.044 -3.698 -8.245 1.00 85.12 71 ARG A N 1
ATOM 542 C CA . ARG A 1 71 ? 11.128 -2.907 -9.081 1.00 85.12 71 ARG A CA 1
ATOM 543 C C . ARG A 1 71 ? 9.741 -3.530 -9.227 1.00 85.12 71 ARG A C 1
ATOM 545 O O . ARG A 1 71 ? 8.760 -2.823 -9.424 1.00 85.12 71 ARG A O 1
ATOM 552 N N . HIS A 1 72 ? 9.646 -4.850 -9.110 1.00 88.31 72 HIS A N 1
ATOM 553 C CA . HIS A 1 72 ? 8.380 -5.566 -9.221 1.00 88.31 72 HIS A CA 1
ATOM 554 C C . HIS A 1 72 ? 7.689 -5.780 -7.877 1.00 88.31 72 HIS A C 1
ATOM 556 O O . HIS A 1 72 ? 6.665 -6.461 -7.823 1.00 88.31 72 HIS A O 1
ATOM 562 N N . ARG A 1 73 ? 8.256 -5.265 -6.780 1.00 90.56 73 ARG A N 1
ATOM 563 C CA . ARG A 1 73 ? 7.658 -5.420 -5.461 1.00 90.56 73 ARG A CA 1
ATOM 564 C C . ARG A 1 73 ? 6.524 -4.425 -5.284 1.00 90.56 73 ARG A C 1
ATOM 566 O O . ARG A 1 73 ? 6.718 -3.236 -5.500 1.00 90.56 73 ARG A O 1
ATOM 573 N N . SER A 1 74 ? 5.369 -4.902 -4.848 1.00 92.88 74 SER A N 1
ATOM 574 C CA . SER A 1 74 ? 4.186 -4.078 -4.599 1.00 92.88 74 SER A CA 1
ATOM 575 C C . SER A 1 74 ? 3.401 -4.599 -3.399 1.00 92.88 74 SER A C 1
ATOM 577 O O . SER A 1 74 ? 3.454 -5.787 -3.079 1.00 92.88 74 SER A O 1
ATOM 579 N N . PHE A 1 75 ? 2.636 -3.719 -2.756 1.00 94.81 75 PHE A N 1
ATOM 580 C CA . PHE A 1 75 ? 1.527 -4.133 -1.904 1.00 94.81 75 PHE A CA 1
ATOM 581 C C . PHE A 1 75 ? 0.388 -4.579 -2.823 1.00 94.81 75 PHE A C 1
ATOM 583 O O . PHE A 1 75 ? -0.265 -3.750 -3.461 1.00 94.81 75 PHE A O 1
ATOM 590 N N . ILE A 1 76 ? 0.204 -5.890 -2.952 1.00 94.62 76 ILE A N 1
ATOM 591 C CA . ILE A 1 76 ? -0.835 -6.500 -3.779 1.00 94.62 76 ILE A CA 1
ATOM 592 C C . ILE A 1 76 ? -2.144 -6.463 -3.004 1.00 94.62 76 ILE A C 1
ATOM 594 O O . ILE A 1 76 ? -2.337 -7.218 -2.047 1.00 94.62 76 ILE A O 1
ATOM 598 N N . MET A 1 77 ? -3.051 -5.596 -3.441 1.00 95.75 77 MET A N 1
ATOM 599 C CA . MET A 1 77 ? -4.393 -5.523 -2.885 1.00 95.75 77 MET A CA 1
ATOM 600 C C . MET A 1 77 ? -5.203 -6.727 -3.357 1.00 95.75 77 MET A C 1
ATOM 602 O O . MET A 1 77 ? -5.132 -7.139 -4.516 1.00 95.75 77 MET A O 1
ATOM 606 N N . ARG A 1 78 ? -5.984 -7.306 -2.445 1.00 95.06 78 ARG A N 1
ATOM 607 C CA . ARG A 1 78 ? -6.839 -8.458 -2.734 1.00 95.06 78 ARG A CA 1
ATOM 608 C C . ARG A 1 78 ? -8.301 -8.040 -2.730 1.00 95.06 78 ARG A C 1
ATOM 610 O O . ARG A 1 78 ? -8.709 -7.134 -2.005 1.00 95.06 78 ARG A O 1
ATOM 617 N N . SER A 1 79 ? -9.084 -8.716 -3.562 1.00 94.50 79 SER A N 1
ATOM 618 C CA . SER A 1 79 ? -10.514 -8.458 -3.715 1.00 94.50 79 SER A CA 1
ATOM 619 C C . SER A 1 79 ? -11.241 -8.646 -2.384 1.00 94.50 79 SER A C 1
ATOM 621 O O . SER A 1 79 ? -11.106 -9.702 -1.770 1.00 94.50 79 SER A O 1
ATOM 623 N N . GLY A 1 80 ? -12.010 -7.647 -1.949 1.00 94.44 80 GLY A N 1
ATOM 624 C CA . GLY A 1 80 ? -12.751 -7.677 -0.686 1.00 94.44 80 GLY A CA 1
ATOM 625 C C . GLY A 1 80 ? -11.901 -7.481 0.574 1.00 94.44 80 GLY A C 1
ATOM 626 O O . GLY A 1 80 ? -12.429 -7.620 1.675 1.00 94.44 80 GLY A O 1
ATOM 627 N N . ILE A 1 81 ? -10.600 -7.192 0.449 1.00 94.94 81 ILE A N 1
ATOM 628 C CA . ILE A 1 81 ? -9.710 -6.963 1.595 1.00 94.94 81 ILE A CA 1
ATOM 629 C C . ILE A 1 81 ? -9.300 -5.497 1.656 1.00 94.94 81 ILE A C 1
ATOM 631 O O . ILE A 1 81 ? -8.365 -5.078 0.975 1.00 94.94 81 ILE A O 1
ATOM 635 N N . SER A 1 82 ? -9.982 -4.725 2.495 1.00 95.19 82 SER A N 1
ATOM 636 C CA . SER A 1 82 ? -9.686 -3.305 2.690 1.00 95.19 82 SER A CA 1
ATOM 637 C C . SER A 1 82 ? -8.520 -3.101 3.654 1.00 95.19 82 SER A C 1
ATOM 639 O O . SER A 1 82 ? -8.370 -3.832 4.630 1.00 95.19 82 SER A O 1
ATOM 641 N N . VAL A 1 83 ? -7.695 -2.090 3.400 1.00 95.12 83 VAL A N 1
ATOM 642 C CA . VAL A 1 83 ? -6.515 -1.747 4.196 1.00 95.12 83 VAL A CA 1
ATOM 643 C C . VAL A 1 83 ? -6.648 -0.317 4.703 1.00 95.12 83 VAL A C 1
ATOM 645 O O . VAL A 1 83 ? -6.858 0.615 3.928 1.00 95.12 83 VAL A O 1
ATOM 648 N N . TYR A 1 84 ? -6.480 -0.139 6.009 1.00 94.31 84 TYR A N 1
ATOM 649 C CA . TYR A 1 84 ? -6.610 1.147 6.678 1.00 94.31 84 TYR A CA 1
ATOM 650 C C . TYR A 1 84 ? -5.352 1.459 7.486 1.00 94.31 84 TYR A C 1
ATOM 652 O O . TYR A 1 84 ? -4.994 0.717 8.398 1.00 94.31 84 TYR A O 1
ATOM 660 N N . GLY A 1 85 ? -4.694 2.572 7.179 1.00 94.00 85 GLY A N 1
ATOM 661 C CA . GLY A 1 85 ? -3.626 3.144 7.995 1.00 94.00 85 GLY A CA 1
ATOM 662 C C . GLY A 1 85 ? -4.150 4.130 9.040 1.00 94.00 85 GLY A C 1
ATOM 663 O O . GLY A 1 85 ? -5.341 4.462 9.079 1.00 94.00 85 GLY A O 1
ATOM 664 N N . GLY A 1 86 ? -3.247 4.613 9.890 1.00 92.94 86 GLY A N 1
ATOM 665 C CA . GLY A 1 86 ? -3.537 5.640 10.899 1.00 92.94 86 GLY A CA 1
ATOM 666 C C . GLY A 1 86 ? -3.611 5.129 12.339 1.00 92.94 86 GLY A C 1
ATOM 667 O O . GLY A 1 86 ? -3.883 5.915 13.251 1.00 92.94 86 GLY A O 1
ATOM 668 N N . PHE A 1 87 ? -3.395 3.831 12.566 1.00 92.81 87 PHE A N 1
ATOM 669 C CA . PHE A 1 87 ? -3.570 3.212 13.881 1.00 92.81 87 PHE A CA 1
ATOM 670 C C . PHE A 1 87 ? -2.328 3.360 14.765 1.00 92.81 87 PHE A C 1
ATOM 672 O O . PHE A 1 87 ? -1.205 3.466 14.275 1.00 92.81 87 PHE A O 1
ATOM 679 N N . ARG A 1 88 ? -2.507 3.342 16.087 1.00 89.00 88 ARG A N 1
ATOM 680 C CA . ARG A 1 88 ? -1.396 3.419 17.055 1.00 89.00 88 ARG A CA 1
ATOM 681 C C . ARG A 1 88 ? -0.514 2.167 17.038 1.00 89.00 88 ARG A C 1
ATOM 683 O O . ARG A 1 88 ? 0.688 2.267 17.268 1.00 89.00 88 ARG A O 1
ATOM 690 N N . GLY A 1 89 ? -1.089 1.007 16.735 1.00 81.94 89 GLY A N 1
ATOM 691 C CA . GLY A 1 89 ? -0.394 -0.274 16.681 1.00 81.94 89 GLY A CA 1
ATOM 692 C C . GLY A 1 89 ? -0.287 -0.986 18.022 1.00 81.94 89 GLY A C 1
ATOM 693 O O . GLY A 1 89 ? 0.784 -1.472 18.364 1.00 81.94 89 GLY A O 1
ATOM 694 N N . GLN A 1 90 ? -1.366 -1.037 18.793 1.00 77.62 90 GLN A N 1
ATOM 695 C CA . GLN A 1 90 ? -1.480 -1.785 20.042 1.00 77.62 90 GLN A CA 1
ATOM 696 C C . GLN A 1 90 ? -2.550 -2.879 19.915 1.00 77.62 90 GLN A C 1
ATOM 698 O O . GLN A 1 90 ? -3.458 -2.799 19.088 1.00 77.62 90 GLN A O 1
ATOM 703 N N . THR A 1 91 ? -2.448 -3.936 20.725 1.00 70.25 91 THR A N 1
ATOM 704 C CA . THR A 1 91 ? -3.510 -4.950 20.811 1.00 70.25 91 THR A CA 1
ATOM 705 C C . THR A 1 91 ? -4.814 -4.281 21.243 1.00 70.25 91 THR A C 1
ATOM 707 O O . THR A 1 91 ? -4.824 -3.564 22.240 1.00 70.25 91 THR A O 1
ATOM 710 N N . GLY A 1 92 ? -5.905 -4.529 20.518 1.00 70.25 92 GLY A N 1
ATOM 711 C CA . GLY A 1 92 ? -7.184 -3.852 20.755 1.00 70.25 92 GLY A CA 1
ATOM 712 C C . GLY A 1 92 ? -7.384 -2.571 19.933 1.00 70.25 92 GLY A C 1
ATOM 713 O O . GLY A 1 92 ? -8.408 -1.905 20.076 1.00 70.25 92 GLY A O 1
ATOM 714 N N . ASP A 1 93 ? -6.436 -2.211 19.060 1.00 75.19 93 ASP A N 1
ATOM 715 C CA . ASP A 1 93 ? -6.612 -1.104 18.119 1.00 75.19 93 ASP A CA 1
ATOM 716 C C . ASP A 1 93 ? -7.556 -1.510 16.989 1.00 75.19 93 ASP A C 1
ATOM 718 O O . ASP A 1 93 ? -7.142 -1.948 15.915 1.00 75.19 93 ASP A O 1
ATOM 722 N N . GLU A 1 94 ? -8.850 -1.392 17.266 1.00 73.00 94 GLU A N 1
ATOM 723 C CA . GLU A 1 94 ? -9.914 -1.805 16.364 1.00 73.00 94 GLU A CA 1
ATOM 724 C C . GLU A 1 94 ? -10.885 -0.669 16.047 1.00 73.00 94 GLU A C 1
ATOM 726 O O . GLU A 1 94 ? -11.216 0.158 16.903 1.00 73.00 94 GLU A O 1
ATOM 731 N N . GLY A 1 95 ? -11.380 -0.673 14.805 1.00 79.25 95 GLY A N 1
ATOM 732 C CA . GLY A 1 95 ? -12.422 0.232 14.328 1.00 79.25 95 GLY A CA 1
ATOM 733 C C . GLY A 1 95 ? -11.891 1.484 13.627 1.00 79.25 95 GLY A C 1
ATOM 734 O O . GLY A 1 95 ? -11.200 2.315 14.211 1.00 79.25 95 GLY A O 1
ATOM 735 N N . ILE A 1 96 ? -12.306 1.667 12.373 1.00 85.56 96 ILE A N 1
ATOM 736 C CA . ILE A 1 96 ? -11.877 2.769 11.496 1.00 85.56 96 ILE A CA 1
ATOM 737 C C . ILE A 1 96 ? -12.296 4.173 11.972 1.00 85.56 96 ILE A C 1
ATOM 739 O O . ILE A 1 96 ? -11.697 5.157 11.542 1.00 85.56 96 ILE A O 1
ATOM 743 N N . ASN A 1 97 ? -13.292 4.261 12.863 1.00 84.75 97 ASN A N 1
ATOM 744 C CA . ASN A 1 97 ? -13.865 5.509 13.389 1.00 84.75 97 ASN A CA 1
ATOM 745 C C . ASN A 1 97 ? -13.500 5.770 14.862 1.00 84.75 97 ASN A C 1
ATOM 747 O O . ASN A 1 97 ? -14.124 6.597 15.525 1.00 84.75 97 ASN A O 1
ATOM 751 N N . ASN A 1 98 ? -12.522 5.046 15.404 1.00 87.56 98 ASN A N 1
ATOM 752 C CA . ASN A 1 98 ? -12.125 5.178 16.797 1.00 87.56 98 ASN A CA 1
ATOM 753 C C . ASN A 1 98 ? -11.009 6.222 16.936 1.00 87.56 98 ASN A C 1
ATOM 755 O O . ASN A 1 98 ? -9.856 5.960 16.613 1.00 87.56 98 ASN A O 1
ATOM 759 N N . SER A 1 99 ? -11.330 7.405 17.461 1.00 88.06 99 SER A N 1
ATOM 760 C CA . SER A 1 99 ? -10.357 8.492 17.642 1.00 88.06 99 SER A CA 1
ATOM 761 C C . SER A 1 99 ? -9.279 8.197 18.691 1.00 88.06 99 SER A C 1
ATOM 763 O O . SER A 1 99 ? -8.256 8.873 18.712 1.00 88.06 99 SER A O 1
ATOM 765 N N . THR A 1 100 ? -9.467 7.186 19.544 1.00 88.62 100 THR A N 1
ATOM 766 C CA . THR A 1 100 ? -8.464 6.770 20.538 1.00 88.62 100 THR A CA 1
ATOM 767 C C . THR A 1 100 ? -7.394 5.869 19.926 1.00 88.62 100 THR A C 1
ATOM 769 O O . THR A 1 100 ? -6.235 5.927 20.341 1.00 88.62 100 THR A O 1
ATOM 772 N N . THR A 1 101 ? -7.763 5.032 18.953 1.00 88.25 101 THR A N 1
ATOM 773 C CA . THR A 1 101 ? -6.861 4.061 18.305 1.00 88.25 101 THR A CA 1
ATOM 774 C C . THR A 1 101 ? -6.381 4.545 16.936 1.00 88.25 101 THR A C 1
ATOM 776 O O . THR A 1 101 ? -5.267 4.219 16.532 1.00 88.25 101 THR A O 1
ATOM 779 N N . ARG A 1 102 ? -7.174 5.387 16.262 1.00 91.25 102 ARG A N 1
ATOM 780 C CA . ARG A 1 102 ? -6.935 5.991 14.943 1.00 91.25 102 ARG A CA 1
ATOM 781 C C . ARG A 1 102 ? -7.199 7.518 14.956 1.00 91.25 102 ARG A C 1
ATOM 783 O O . ARG A 1 102 ? -8.079 8.003 14.239 1.00 91.25 102 ARG A O 1
ATOM 790 N N . PRO A 1 103 ? -6.490 8.296 15.800 1.00 92.94 103 PRO A N 1
ATOM 791 C CA . PRO A 1 103 ? -6.662 9.748 15.900 1.00 92.94 103 PRO A CA 1
ATOM 792 C C . PRO A 1 103 ? -6.343 10.475 14.588 1.00 92.94 103 PRO A C 1
ATOM 794 O O . PRO A 1 103 ? -5.369 10.155 13.900 1.00 92.94 103 PRO A O 1
ATOM 797 N N . ARG A 1 104 ? -7.143 11.501 14.278 1.00 92.62 104 ARG A N 1
ATOM 798 C CA . ARG A 1 104 ? -6.867 12.452 13.191 1.00 92.62 104 ARG A CA 1
ATOM 799 C C . ARG A 1 104 ? -5.622 13.273 13.496 1.00 92.62 104 ARG A C 1
ATOM 801 O O . ARG A 1 104 ? -5.264 13.440 14.660 1.00 92.62 104 ARG A O 1
ATOM 808 N N . ASP A 1 105 ? -4.968 13.744 12.445 1.00 92.44 105 ASP A N 1
ATOM 809 C CA . ASP A 1 105 ? -3.836 14.655 12.584 1.00 92.44 105 ASP A CA 1
ATOM 810 C C . ASP A 1 105 ? -4.319 15.999 13.175 1.00 92.44 105 ASP A C 1
ATOM 812 O O . ASP A 1 105 ? -5.190 16.634 12.571 1.00 92.44 105 ASP A O 1
ATOM 816 N N . PRO A 1 106 ? -3.829 16.419 14.359 1.00 90.81 106 PRO A N 1
ATOM 817 C CA . PRO A 1 106 ? -4.266 17.659 14.996 1.00 90.81 106 PRO A CA 1
ATOM 818 C C . PRO A 1 106 ? -3.837 18.916 14.229 1.00 90.81 106 PRO A C 1
ATOM 820 O O . PRO A 1 106 ? -4.493 19.947 14.372 1.00 90.81 106 PRO A O 1
ATOM 823 N N . ASP A 1 107 ? -2.786 18.833 13.410 1.00 91.62 107 ASP A N 1
ATOM 824 C CA . ASP A 1 107 ? -2.267 19.964 12.634 1.00 91.62 107 ASP A CA 1
ATOM 825 C C . ASP A 1 107 ? -2.979 20.107 11.275 1.00 91.62 107 ASP A C 1
ATOM 827 O O . ASP A 1 107 ? -2.872 21.138 10.610 1.00 91.62 107 ASP A O 1
ATOM 831 N N . HIS A 1 108 ? -3.755 19.093 10.880 1.00 86.69 108 HIS A N 1
ATOM 832 C CA . HIS A 1 108 ? -4.431 18.997 9.585 1.00 86.69 108 HIS A CA 1
ATOM 833 C C . HIS A 1 108 ? -5.895 18.539 9.734 1.00 86.69 108 HIS A C 1
ATOM 835 O O . HIS A 1 108 ? -6.335 17.563 9.125 1.00 86.69 108 HIS A O 1
ATOM 841 N N . LEU A 1 109 ? -6.676 19.247 10.558 1.00 81.25 109 LEU A N 1
ATOM 842 C CA . LEU A 1 109 ? -8.081 18.908 10.852 1.00 81.25 109 LEU A CA 1
ATOM 843 C C . LEU A 1 109 ? -9.032 19.042 9.647 1.00 81.25 109 LEU A C 1
ATOM 845 O O . LEU A 1 109 ? -10.090 18.415 9.621 1.00 81.25 109 LEU A O 1
ATOM 849 N N . ASP A 1 110 ? -8.666 19.843 8.650 1.00 87.12 110 ASP A N 1
ATOM 850 C CA . ASP A 1 110 ? -9.361 19.980 7.366 1.00 87.12 110 ASP A CA 1
ATOM 851 C C . ASP A 1 110 ? -9.123 18.777 6.433 1.00 87.12 110 ASP A C 1
ATOM 853 O O . ASP A 1 110 ? -9.887 18.523 5.498 1.00 87.12 110 ASP A O 1
ATOM 857 N N . VAL A 1 111 ? -8.097 17.980 6.726 1.00 84.94 111 VAL A N 1
ATOM 858 C CA . VAL A 1 111 ? -7.643 16.849 5.925 1.00 84.94 111 VAL A CA 1
ATOM 859 C C . VAL A 1 111 ? -8.205 15.559 6.532 1.00 84.94 111 VAL A C 1
ATOM 861 O O . VAL A 1 111 ? -7.548 14.858 7.295 1.00 84.94 111 VAL A O 1
ATOM 864 N N . GLN A 1 112 ? -9.427 15.176 6.136 1.00 82.50 112 GLN A N 1
ATOM 865 C CA . GLN A 1 112 ? -10.153 13.978 6.627 1.00 82.50 112 GLN A CA 1
ATOM 866 C C . GLN A 1 112 ? -9.492 12.613 6.332 1.00 82.50 112 GLN A C 1
ATOM 868 O O . GLN A 1 112 ? -10.089 11.561 6.542 1.00 82.50 112 GLN A O 1
ATOM 873 N N . TRP A 1 113 ? -8.268 12.604 5.834 1.00 82.75 113 TRP A N 1
ATOM 874 C CA . TRP A 1 113 ? -7.464 11.446 5.451 1.00 82.75 113 TRP A CA 1
ATOM 875 C C . TRP A 1 113 ? -6.074 11.496 6.108 1.00 82.75 113 TRP A C 1
ATOM 877 O O . TRP A 1 113 ? -5.319 10.529 6.019 1.00 82.75 113 TRP A O 1
ATOM 887 N N . ALA A 1 114 ? -5.763 12.579 6.835 1.00 89.56 114 ALA A N 1
ATOM 888 C CA . ALA A 1 114 ? -4.584 12.695 7.678 1.00 89.56 114 ALA A CA 1
ATOM 889 C C . ALA A 1 114 ? -4.850 12.108 9.072 1.00 89.56 114 ALA A C 1
ATOM 891 O O . ALA A 1 114 ? -5.907 12.300 9.685 1.00 89.56 114 ALA A O 1
ATOM 892 N N . PHE A 1 115 ? -3.863 11.373 9.574 1.00 93.75 115 PHE A N 1
ATOM 893 C CA . PHE A 1 115 ? -3.903 10.693 10.863 1.00 93.75 115 PHE A CA 1
ATOM 894 C C . PHE A 1 115 ? -2.608 10.957 11.614 1.00 93.75 115 PHE A C 1
ATOM 896 O O . PHE A 1 115 ? -1.536 10.924 11.010 1.00 93.75 115 PHE A O 1
ATOM 903 N N . ALA A 1 116 ? -2.702 11.131 12.934 1.00 93.81 116 ALA A N 1
ATOM 904 C CA . ALA A 1 116 ? -1.532 11.401 13.765 1.00 93.81 116 ALA A CA 1
ATOM 905 C C . ALA A 1 116 ? -0.510 10.247 13.703 1.00 93.81 116 ALA A C 1
ATOM 907 O O . ALA A 1 116 ? 0.696 10.476 13.650 1.00 93.81 116 ALA A O 1
ATOM 908 N N . ASN A 1 117 ? -0.976 8.991 13.631 1.00 92.69 117 ASN A N 1
ATOM 909 C CA . ASN A 1 117 ? -0.098 7.832 13.426 1.00 92.69 117 ASN A CA 1
ATOM 910 C C . ASN A 1 117 ? 0.089 7.556 11.930 1.00 92.69 117 ASN A C 1
ATOM 912 O O . ASN A 1 117 ? -0.502 6.635 11.360 1.00 92.69 117 ASN A O 1
ATOM 916 N N . ARG A 1 118 ? 0.912 8.372 11.273 1.00 92.50 118 ARG A N 1
ATOM 917 C CA . ARG A 1 118 ? 1.115 8.304 9.823 1.00 92.50 118 ARG A CA 1
ATOM 918 C C . ARG A 1 118 ? 1.596 6.921 9.371 1.00 92.50 118 ARG A C 1
ATOM 920 O O . ARG A 1 118 ? 2.640 6.442 9.805 1.00 92.50 118 ARG A O 1
ATOM 927 N N . THR A 1 119 ? 0.843 6.292 8.473 1.00 93.25 119 THR A N 1
ATOM 928 C CA . THR A 1 119 ? 1.205 5.024 7.822 1.00 93.25 119 THR A CA 1
ATOM 929 C C . THR A 1 119 ? 1.747 5.313 6.429 1.00 93.25 119 THR A C 1
ATOM 931 O O . THR A 1 119 ? 1.103 6.023 5.657 1.00 93.25 119 THR A O 1
ATOM 934 N N . ILE A 1 120 ? 2.929 4.792 6.110 1.00 92.19 120 ILE A N 1
ATOM 935 C CA . ILE A 1 120 ? 3.630 5.059 4.853 1.00 92.19 120 ILE A CA 1
ATOM 936 C C . ILE A 1 120 ? 3.896 3.736 4.138 1.00 92.19 120 ILE A C 1
ATOM 938 O O . ILE A 1 120 ? 4.568 2.863 4.681 1.00 92.19 120 ILE A O 1
ATOM 942 N N . PHE A 1 121 ? 3.410 3.603 2.908 1.00 94.50 121 PHE A N 1
ATOM 943 C CA . PHE A 1 121 ? 3.816 2.552 1.978 1.00 94.50 121 PHE A CA 1
ATOM 944 C C . PHE A 1 121 ? 4.893 3.121 1.061 1.00 94.50 121 PHE A C 1
ATOM 946 O O . PHE A 1 121 ? 4.626 4.030 0.273 1.00 94.50 121 PHE A O 1
ATOM 953 N N . SER A 1 122 ? 6.116 2.614 1.204 1.00 91.44 122 SER A N 1
ATOM 954 C CA . SER A 1 122 ? 7.276 3.069 0.442 1.00 91.44 122 SER A CA 1
ATOM 955 C C . SER A 1 122 ? 7.699 2.023 -0.582 1.00 91.44 122 SER A C 1
ATOM 957 O O . SER A 1 122 ? 7.914 0.867 -0.226 1.00 91.44 122 SER A O 1
ATOM 959 N N . GLY A 1 123 ? 7.851 2.436 -1.839 1.00 89.62 123 GLY A N 1
ATOM 960 C CA . GLY A 1 123 ? 8.462 1.625 -2.895 1.00 89.62 123 GLY A CA 1
ATOM 961 C C . GLY A 1 123 ? 9.991 1.631 -2.898 1.00 89.62 123 GLY A C 1
ATOM 962 O O . GLY A 1 123 ? 10.570 0.949 -3.733 1.00 89.62 123 GLY A O 1
ATOM 963 N N . ASP A 1 124 ? 10.647 2.362 -1.994 1.00 85.38 124 ASP A N 1
ATOM 964 C CA . ASP A 1 124 ? 12.108 2.322 -1.806 1.00 85.38 124 ASP A CA 1
ATOM 965 C C . ASP A 1 124 ? 12.505 1.036 -1.067 1.00 85.38 124 ASP A C 1
ATOM 967 O O . ASP A 1 124 ? 12.756 1.025 0.138 1.00 85.38 124 ASP A O 1
ATOM 971 N N . VAL A 1 125 ? 12.440 -0.097 -1.767 1.00 79.38 125 VAL A N 1
ATOM 972 C CA . VAL A 1 125 ? 12.583 -1.436 -1.175 1.00 79.38 125 VAL A CA 1
ATOM 973 C C . VAL A 1 125 ? 13.962 -1.635 -0.538 1.00 79.38 125 VAL A C 1
ATOM 975 O O . VAL A 1 125 ? 14.072 -2.321 0.482 1.00 79.38 125 VAL A O 1
ATOM 978 N N . ASP A 1 126 ? 15.006 -1.041 -1.113 1.00 74.44 126 ASP A N 1
ATOM 979 C CA . ASP A 1 126 ? 16.391 -1.119 -0.647 1.00 74.44 126 ASP A CA 1
ATOM 980 C C . ASP A 1 126 ? 16.796 0.011 0.318 1.00 74.44 126 ASP A C 1
ATOM 982 O O . ASP A 1 126 ? 17.916 -0.010 0.836 1.00 74.44 126 ASP A O 1
ATOM 986 N N . ARG A 1 127 ? 15.857 0.904 0.664 1.00 74.50 127 ARG A N 1
ATOM 987 C CA . ARG A 1 127 ? 15.942 1.910 1.740 1.00 74.50 127 ARG A CA 1
ATOM 988 C C . ARG A 1 127 ? 17.121 2.863 1.588 1.00 74.50 127 ARG A C 1
ATOM 990 O O . ARG A 1 127 ? 17.792 3.183 2.574 1.00 74.50 127 ARG A O 1
ATOM 997 N N . ASN A 1 128 ? 17.427 3.259 0.360 1.00 66.94 128 ASN A N 1
ATOM 998 C CA . ASN A 1 128 ? 18.655 3.986 0.044 1.00 66.94 128 ASN A CA 1
ATOM 999 C C . ASN A 1 128 ? 18.431 5.308 -0.699 1.00 66.94 128 ASN A C 1
ATOM 1001 O O . ASN A 1 128 ? 19.410 5.922 -1.146 1.00 66.94 128 ASN A O 1
ATOM 1005 N N . ASP A 1 129 ? 17.179 5.769 -0.769 1.00 61.59 129 ASP A N 1
ATOM 1006 C CA . ASP A 1 129 ? 16.759 6.938 -1.541 1.00 61.59 129 ASP A CA 1
ATOM 1007 C C . ASP A 1 129 ? 17.574 8.214 -1.249 1.00 61.59 129 ASP A C 1
ATOM 1009 O O . ASP A 1 129 ? 17.830 8.994 -2.169 1.00 61.59 129 ASP A O 1
ATOM 1013 N N . ASP A 1 130 ? 18.042 8.421 -0.013 1.00 57.31 130 ASP A N 1
ATOM 1014 C CA . ASP A 1 130 ? 18.825 9.614 0.363 1.00 57.31 130 ASP A CA 1
ATOM 1015 C C . ASP A 1 130 ? 20.228 9.648 -0.273 1.00 57.31 130 ASP A C 1
ATOM 1017 O O . ASP A 1 130 ? 20.847 10.705 -0.372 1.00 57.31 130 ASP A O 1
ATOM 1021 N N . SER A 1 131 ? 20.732 8.501 -0.739 1.00 53.94 131 SER A N 1
ATOM 1022 C CA . SER A 1 131 ? 22.056 8.372 -1.366 1.00 53.94 131 SER A CA 1
ATOM 1023 C C . SER A 1 131 ? 22.012 8.165 -2.883 1.00 53.94 131 SER A C 1
ATOM 1025 O O . SER A 1 131 ? 23.051 8.227 -3.539 1.00 53.94 131 SER A O 1
ATOM 1027 N N . GLN A 1 132 ? 20.825 7.907 -3.445 1.00 56.66 132 GLN A N 1
ATOM 1028 C CA . GLN A 1 132 ? 20.668 7.428 -4.823 1.00 56.66 132 GLN A CA 1
ATOM 1029 C C . GLN A 1 132 ? 19.737 8.278 -5.693 1.00 56.66 132 GLN A C 1
ATOM 1031 O O . GLN A 1 132 ? 19.725 8.096 -6.907 1.00 56.66 132 GLN A O 1
ATOM 1036 N N . LYS A 1 133 ? 19.004 9.247 -5.137 1.00 57.53 133 LYS A N 1
ATOM 1037 C CA . LYS A 1 133 ? 18.205 10.179 -5.946 1.00 57.53 133 LYS A CA 1
ATOM 1038 C C . LYS A 1 133 ? 19.097 11.202 -6.647 1.00 57.53 133 LYS A C 1
ATOM 1040 O O . LYS A 1 133 ? 19.665 12.082 -6.006 1.00 57.53 133 LYS A O 1
ATOM 1045 N N . GLY A 1 134 ? 19.194 11.129 -7.975 1.00 67.88 134 GLY A N 1
ATOM 1046 C CA . GLY A 1 134 ? 19.921 12.140 -8.745 1.00 67.88 134 GLY A CA 1
ATOM 1047 C C . GLY A 1 134 ? 20.171 11.788 -10.204 1.00 67.88 134 GLY A C 1
ATOM 1048 O O . GLY A 1 134 ? 19.769 10.738 -10.696 1.00 67.88 134 GLY A O 1
ATOM 1049 N N . TRP A 1 135 ? 20.855 12.686 -10.908 1.00 74.81 135 TRP A N 1
ATOM 1050 C CA . TRP A 1 135 ? 21.370 12.407 -12.244 1.00 74.81 135 TRP A CA 1
ATOM 1051 C C . TRP A 1 135 ? 22.686 11.635 -12.124 1.00 74.81 135 TRP A C 1
ATOM 1053 O O . TRP A 1 135 ? 23.623 12.105 -11.480 1.00 74.81 135 TRP A O 1
ATOM 1063 N N . ARG A 1 136 ? 22.775 10.465 -12.757 1.00 76.69 136 ARG A N 1
ATOM 1064 C CA . ARG A 1 136 ? 24.019 9.707 -12.924 1.00 76.69 136 ARG A CA 1
ATOM 1065 C C . ARG A 1 136 ? 24.506 9.837 -14.360 1.00 76.69 136 ARG A C 1
ATOM 1067 O O . ARG A 1 136 ? 23.711 9.825 -15.296 1.00 76.69 136 ARG A O 1
ATOM 1074 N N . TRP A 1 137 ? 25.811 9.946 -14.552 1.00 84.75 137 TRP A N 1
ATOM 1075 C CA . TRP A 1 137 ? 26.387 9.895 -15.890 1.00 84.75 137 TRP A CA 1
ATOM 1076 C C . TRP A 1 137 ? 26.528 8.435 -16.337 1.00 84.75 137 TRP A C 1
ATOM 1078 O O . TRP A 1 137 ? 27.238 7.663 -15.690 1.00 84.75 137 TRP A O 1
ATOM 1088 N N . ASN A 1 138 ? 25.883 8.054 -17.441 1.00 80.31 138 ASN A N 1
ATOM 1089 C CA . ASN A 1 138 ? 26.118 6.776 -18.109 1.00 80.31 138 ASN A CA 1
ATOM 1090 C C . ASN A 1 138 ? 27.228 6.962 -19.155 1.00 80.31 138 ASN A C 1
ATOM 1092 O O . ASN A 1 138 ? 27.023 7.578 -20.202 1.00 80.31 138 ASN A O 1
ATOM 1096 N N . ALA A 1 139 ? 28.422 6.431 -18.870 1.00 85.69 139 ALA A N 1
ATOM 1097 C CA . ALA A 1 139 ? 29.578 6.547 -19.760 1.00 85.69 139 ALA A CA 1
ATOM 1098 C C . ALA A 1 139 ? 29.448 5.716 -21.050 1.00 85.69 139 ALA A C 1
ATOM 1100 O O . ALA A 1 139 ? 30.015 6.110 -22.070 1.00 85.69 139 ALA A O 1
ATOM 1101 N N . GLY A 1 140 ? 28.705 4.603 -21.014 1.00 86.38 140 GLY A N 1
ATOM 1102 C CA . GLY A 1 140 ? 28.448 3.762 -22.187 1.00 86.38 140 GLY A CA 1
ATOM 1103 C C . GLY A 1 140 ? 27.531 4.453 -23.195 1.00 86.38 140 GLY A C 1
ATOM 1104 O O . GLY A 1 140 ? 27.787 4.419 -24.394 1.00 86.38 140 GLY A O 1
ATOM 1105 N N . GLU A 1 141 ? 26.525 5.168 -22.696 1.00 84.00 141 GLU A N 1
ATOM 1106 C CA . GLU A 1 141 ? 25.526 5.861 -23.520 1.00 84.00 141 GLU A CA 1
ATOM 1107 C C . GLU A 1 141 ? 25.804 7.359 -23.696 1.00 84.00 141 GLU A C 1
ATOM 1109 O O . GLU A 1 141 ? 25.090 8.052 -24.419 1.00 84.00 141 GLU A O 1
ATOM 1114 N N . LYS A 1 142 ? 26.858 7.868 -23.045 1.00 88.69 142 LYS A N 1
ATOM 1115 C CA . LYS A 1 142 ? 27.269 9.280 -23.051 1.00 88.69 142 LYS A CA 1
ATOM 1116 C C . LYS A 1 142 ? 26.115 10.239 -22.733 1.00 88.69 142 LYS A C 1
ATOM 1118 O O . LYS A 1 142 ? 26.013 11.313 -23.330 1.00 88.69 142 LYS A O 1
ATOM 1123 N N . LYS A 1 143 ? 25.247 9.855 -21.796 1.00 83.19 143 LYS A N 1
ATOM 1124 C CA . LYS A 1 143 ? 24.076 10.641 -21.392 1.00 83.19 143 LYS A CA 1
ATOM 1125 C C . LYS A 1 143 ? 23.935 10.685 -19.873 1.00 83.19 143 LYS A C 1
ATOM 1127 O O . LYS A 1 143 ? 24.360 9.770 -19.168 1.00 83.19 143 LYS A O 1
ATOM 1132 N N . TRP A 1 144 ? 23.327 11.758 -19.373 1.00 81.06 144 TRP A N 1
ATOM 1133 C CA . TRP A 1 144 ? 22.847 11.801 -17.995 1.00 81.06 144 TRP A CA 1
ATOM 1134 C C . TRP A 1 144 ? 21.533 11.034 -17.908 1.00 81.06 144 TRP A C 1
ATOM 1136 O O . TRP A 1 144 ? 20.613 11.269 -18.689 1.00 81.06 144 TRP A O 1
ATOM 1146 N N . GLU A 1 145 ? 21.451 10.128 -16.949 1.00 74.88 145 GLU A N 1
ATOM 1147 C CA . GLU A 1 145 ? 20.257 9.356 -16.648 1.00 74.88 145 GLU A CA 1
ATOM 1148 C C . GLU A 1 145 ? 19.760 9.712 -15.268 1.00 74.88 145 GLU A C 1
ATOM 1150 O O . GLU A 1 145 ? 20.541 9.900 -14.335 1.00 74.88 145 GLU A O 1
ATOM 1155 N N . GLN A 1 146 ? 18.447 9.764 -15.130 1.00 72.69 146 GLN A N 1
ATOM 1156 C CA . GLN A 1 146 ? 17.847 9.892 -13.825 1.00 72.69 146 GLN A CA 1
ATOM 1157 C C . GLN A 1 146 ? 17.942 8.544 -13.110 1.00 72.69 146 GLN A C 1
ATOM 1159 O O . GLN A 1 146 ? 17.473 7.521 -13.605 1.00 72.69 146 GLN A O 1
ATOM 1164 N N . TYR A 1 147 ? 18.601 8.538 -11.958 1.00 69.25 147 TYR A N 1
ATOM 1165 C CA . TYR A 1 147 ? 18.715 7.376 -11.101 1.00 69.25 147 TYR A CA 1
ATOM 1166 C C . TYR A 1 147 ? 17.688 7.499 -9.980 1.00 69.25 147 TYR A C 1
ATOM 1168 O O . TYR A 1 147 ? 17.711 8.433 -9.179 1.00 69.25 147 TYR A O 1
ATOM 1176 N N . TYR A 1 148 ? 16.754 6.556 -9.983 1.00 67.19 148 TYR A N 1
ATOM 1177 C CA . TYR A 1 148 ? 15.649 6.475 -9.032 1.00 67.19 148 TYR A CA 1
ATOM 1178 C C . TYR A 1 148 ? 15.837 5.328 -8.029 1.00 67.19 148 TYR A C 1
ATOM 1180 O O . TYR A 1 148 ? 14.856 4.840 -7.481 1.00 67.19 148 TYR A O 1
ATOM 1188 N N . GLY A 1 149 ? 17.068 4.829 -7.856 1.00 70.19 149 GLY A N 1
ATOM 1189 C CA . GLY A 1 149 ? 17.321 3.627 -7.058 1.00 70.19 149 GLY A CA 1
ATOM 1190 C C . GLY A 1 149 ? 16.632 2.378 -7.625 1.00 70.19 149 GLY A C 1
ATOM 1191 O O . GLY A 1 149 ? 16.265 2.314 -8.813 1.00 70.19 149 GLY A O 1
ATOM 1192 N N . ARG A 1 150 ? 16.463 1.354 -6.781 1.00 75.50 150 ARG A N 1
ATOM 1193 C CA . ARG A 1 150 ? 15.754 0.104 -7.116 1.00 75.50 150 ARG A CA 1
ATOM 1194 C C . ARG A 1 150 ? 14.311 0.152 -6.609 1.00 75.50 150 ARG A C 1
ATOM 1196 O O . ARG A 1 150 ? 13.798 -0.820 -6.062 1.00 75.50 150 ARG A O 1
ATOM 1203 N N . ASN A 1 151 ? 13.654 1.279 -6.863 1.00 82.75 151 ASN A N 1
ATOM 1204 C CA . ASN A 1 151 ? 12.302 1.546 -6.400 1.00 82.75 151 ASN A CA 1
ATOM 1205 C C . ASN A 1 151 ? 11.247 0.754 -7.183 1.00 82.75 151 ASN A C 1
ATOM 1207 O O . ASN A 1 151 ? 11.393 0.504 -8.386 1.00 82.75 151 ASN A O 1
ATOM 1211 N N . SER A 1 152 ? 10.160 0.393 -6.503 1.00 86.50 152 SER A N 1
ATOM 1212 C CA . SER A 1 152 ? 8.988 -0.265 -7.080 1.00 86.50 152 SER A CA 1
ATOM 1213 C C . SER A 1 152 ? 8.384 0.543 -8.231 1.00 86.50 152 SER A C 1
ATOM 1215 O O . SER A 1 152 ? 8.108 1.733 -8.071 1.00 86.50 152 SER A O 1
ATOM 1217 N N . TYR A 1 153 ? 8.072 -0.110 -9.354 1.00 85.75 153 TYR A N 1
ATOM 1218 C CA . TYR A 1 153 ? 7.282 0.485 -10.438 1.00 85.75 153 TYR A CA 1
ATOM 1219 C C . TYR A 1 153 ? 5.888 0.875 -9.947 1.00 85.75 153 TYR A C 1
ATOM 1221 O O . TYR A 1 153 ? 5.423 1.998 -10.138 1.00 85.75 153 TYR A O 1
ATOM 1229 N N . HIS A 1 154 ? 5.257 -0.050 -9.227 1.00 88.19 154 HIS A N 1
ATOM 1230 C CA . HIS A 1 154 ? 3.976 0.149 -8.572 1.00 88.19 154 HIS A CA 1
ATOM 1231 C C . HIS A 1 154 ? 4.172 -0.073 -7.078 1.00 88.19 154 HIS A C 1
ATOM 1233 O O . HIS A 1 154 ? 4.470 -1.181 -6.650 1.00 88.19 154 HIS A O 1
ATOM 1239 N N . VAL A 1 155 ? 4.016 0.965 -6.259 1.00 92.31 155 VAL A N 1
ATOM 1240 C CA . VAL A 1 155 ? 4.092 0.788 -4.798 1.00 92.31 155 VAL A CA 1
ATOM 1241 C C . VAL A 1 155 ? 2.902 -0.046 -4.321 1.00 92.31 155 VAL A C 1
ATOM 1243 O O . VAL A 1 155 ? 3.055 -0.967 -3.523 1.00 92.31 155 VAL A O 1
ATOM 1246 N N . VAL A 1 156 ? 1.720 0.238 -4.868 1.00 94.31 156 VAL A N 1
ATOM 1247 C CA . VAL A 1 156 ? 0.475 -0.491 -4.615 1.00 94.31 156 VAL A CA 1
ATOM 1248 C C . VAL A 1 156 ? -0.044 -1.040 -5.937 1.00 94.31 156 VAL A C 1
ATOM 1250 O O . VAL A 1 156 ? -0.126 -0.309 -6.924 1.00 94.31 156 VAL A O 1
ATOM 1253 N N . TRP A 1 157 ? -0.415 -2.317 -5.948 1.00 92.75 157 TRP A N 1
ATOM 1254 C CA . TRP A 1 157 ? -1.041 -2.979 -7.086 1.00 92.75 157 TRP A CA 1
ATOM 1255 C C . TRP A 1 157 ? -2.526 -3.199 -6.791 1.00 92.75 157 TRP A C 1
ATOM 1257 O O . TRP A 1 157 ? -2.884 -4.037 -5.961 1.00 92.75 157 TRP A O 1
ATOM 1267 N N . PHE A 1 158 ? -3.388 -2.426 -7.456 1.00 91.06 158 PHE A N 1
ATOM 1268 C CA . PHE A 1 158 ? -4.839 -2.410 -7.228 1.00 91.06 158 PHE A CA 1
ATOM 1269 C C . PHE A 1 158 ? -5.610 -3.188 -8.303 1.00 91.06 158 PHE A C 1
ATOM 1271 O O . PHE A 1 158 ? -6.566 -2.707 -8.906 1.00 91.06 158 PHE A O 1
ATOM 1278 N N . ALA A 1 159 ? -5.150 -4.400 -8.575 1.00 89.06 159 ALA A N 1
ATOM 1279 C CA . ALA A 1 159 ? -5.741 -5.308 -9.542 1.00 89.06 159 ALA A CA 1
ATOM 1280 C C . ALA A 1 159 ? -5.521 -6.746 -9.074 1.00 89.06 159 ALA A C 1
ATOM 1282 O O . ALA A 1 159 ? -4.635 -7.026 -8.264 1.00 89.06 159 ALA A O 1
ATOM 1283 N N . SER A 1 160 ? -6.312 -7.678 -9.598 1.00 84.25 160 SER A N 1
ATOM 1284 C CA . SER A 1 160 ? -5.974 -9.092 -9.445 1.00 84.25 160 SER A CA 1
ATOM 1285 C C . SER A 1 160 ? -4.642 -9.387 -10.149 1.00 84.25 160 SER A C 1
ATOM 1287 O O . SER A 1 160 ? -4.168 -8.600 -10.973 1.00 84.25 160 SER A O 1
ATOM 1289 N N . GLU A 1 161 ? -3.974 -10.480 -9.775 1.00 75.81 161 GLU A N 1
ATOM 1290 C CA . GLU A 1 161 ? -2.683 -10.805 -10.385 1.00 75.81 161 GLU A CA 1
ATOM 1291 C C . GLU A 1 161 ? -2.871 -11.121 -11.879 1.00 75.81 161 GLU A C 1
ATOM 1293 O O . GLU A 1 161 ? -3.508 -12.112 -12.245 1.00 75.81 161 GLU A O 1
ATOM 1298 N N . GLY A 1 162 ? -2.304 -10.259 -12.730 1.00 79.88 162 GLY A N 1
ATOM 1299 C CA . GLY A 1 162 ? -2.261 -10.414 -14.181 1.00 79.88 162 GLY A CA 1
ATOM 1300 C C . GLY A 1 162 ? -3.149 -9.445 -14.970 1.00 79.88 162 GLY A C 1
ATOM 1301 O O . GLY A 1 162 ? -3.766 -8.513 -14.449 1.00 79.88 162 GLY A O 1
ATOM 1302 N N . PHE A 1 163 ? -3.199 -9.694 -16.276 1.00 88.00 163 PHE A N 1
ATOM 1303 C CA . PHE A 1 163 ? -3.824 -8.833 -17.276 1.00 88.00 163 PHE A CA 1
ATOM 1304 C C . PHE A 1 163 ? -4.844 -9.612 -18.100 1.00 88.00 163 PHE A C 1
ATOM 1306 O O . PHE A 1 163 ? -4.788 -10.843 -18.169 1.00 88.00 163 PHE A O 1
ATOM 1313 N N . ASN A 1 164 ? -5.807 -8.905 -18.689 1.00 87.75 164 ASN A N 1
ATOM 1314 C CA . ASN A 1 164 ? -6.727 -9.508 -19.647 1.00 87.75 164 ASN A CA 1
ATOM 1315 C C . ASN A 1 164 ? -5.947 -10.050 -20.849 1.00 87.75 164 ASN A C 1
ATOM 1317 O O . ASN A 1 164 ? -4.969 -9.445 -21.291 1.00 87.75 164 ASN A O 1
ATOM 1321 N N . GLU A 1 165 ? -6.389 -11.197 -21.364 1.00 86.19 165 GLU A N 1
ATOM 1322 C CA . GLU A 1 165 ? -5.821 -11.757 -22.585 1.00 86.19 165 GLU A CA 1
ATOM 1323 C C . GLU A 1 165 ? -6.056 -10.792 -23.745 1.00 86.19 165 GLU A C 1
ATOM 1325 O O . GLU A 1 165 ? -7.163 -10.281 -23.923 1.00 86.19 165 GLU A O 1
ATOM 1330 N N . ARG A 1 166 ? -5.001 -10.546 -24.524 1.00 85.75 166 ARG A N 1
ATOM 1331 C CA . ARG A 1 166 ? -5.081 -9.751 -25.747 1.00 85.75 166 ARG A CA 1
ATOM 1332 C C . ARG A 1 166 ? -5.304 -10.675 -26.934 1.00 85.75 166 ARG A C 1
ATOM 1334 O O . ARG A 1 166 ? -4.536 -11.614 -27.135 1.00 85.75 166 ARG A O 1
ATOM 1341 N N . THR A 1 167 ? -6.302 -10.379 -27.757 1.00 84.31 167 THR A N 1
ATOM 1342 C CA . THR A 1 167 ? -6.510 -11.061 -29.041 1.00 84.31 167 THR A CA 1
ATOM 1343 C C . THR A 1 167 ? -5.657 -10.450 -30.150 1.00 84.31 167 THR A C 1
ATOM 1345 O O . THR A 1 167 ? -5.317 -11.121 -31.125 1.00 84.31 167 THR A O 1
ATOM 1348 N N . THR A 1 168 ? -5.250 -9.186 -29.989 1.00 84.69 168 THR A N 1
ATOM 1349 C CA . THR A 1 168 ? -4.349 -8.498 -30.919 1.00 84.69 168 THR A CA 1
ATOM 1350 C C . THR A 1 168 ? -3.340 -7.620 -30.184 1.00 84.69 168 THR A C 1
ATOM 1352 O O . THR A 1 168 ? -3.575 -7.153 -29.073 1.00 84.69 168 THR A O 1
ATOM 1355 N N . LYS A 1 169 ? -2.222 -7.303 -30.846 1.00 84.44 169 LYS A N 1
ATOM 1356 C CA . LYS A 1 169 ? -1.204 -6.381 -30.311 1.00 84.44 169 LYS A CA 1
ATOM 1357 C C . LYS A 1 169 ? -1.660 -4.917 -30.192 1.00 84.44 169 LYS A C 1
ATOM 1359 O O . LYS A 1 169 ? -0.915 -4.106 -29.657 1.00 84.44 169 LYS A O 1
ATOM 1364 N N . TYR A 1 170 ? -2.824 -4.571 -30.745 1.00 86.00 170 TYR A N 1
ATOM 1365 C CA . TYR A 1 170 ? -3.358 -3.204 -30.744 1.00 86.00 170 TYR A CA 1
ATOM 1366 C C . TYR A 1 170 ? -4.324 -2.947 -29.584 1.00 86.00 170 TYR A C 1
ATOM 1368 O O . TYR A 1 170 ? -4.708 -1.804 -29.350 1.00 86.00 170 TYR A O 1
ATOM 1376 N N . GLU A 1 171 ? -4.730 -3.997 -28.870 1.00 85.75 171 GLU A N 1
ATOM 1377 C CA . GLU A 1 171 ? -5.575 -3.863 -27.692 1.00 85.75 171 GLU A CA 1
ATOM 1378 C C . GLU A 1 171 ? -4.791 -3.263 -26.527 1.00 85.75 171 GLU A C 1
ATOM 1380 O O . GLU A 1 171 ? -3.616 -3.577 -26.302 1.00 85.75 171 GLU A O 1
ATOM 1385 N N . ALA A 1 172 ? -5.470 -2.399 -25.773 1.00 84.62 172 ALA A N 1
ATOM 1386 C CA . ALA A 1 172 ? -4.912 -1.825 -24.565 1.00 84.62 172 ALA A CA 1
ATOM 1387 C C . ALA A 1 172 ? -4.595 -2.929 -23.550 1.00 84.62 172 ALA A C 1
ATOM 1389 O O . ALA A 1 172 ? -5.374 -3.861 -23.342 1.00 84.62 172 ALA A O 1
ATOM 1390 N N . VAL A 1 173 ? -3.454 -2.793 -22.884 1.00 84.62 173 VAL A N 1
ATOM 1391 C CA . VAL A 1 173 ? -3.075 -3.666 -21.779 1.00 84.62 173 VAL A CA 1
ATOM 1392 C C . VAL A 1 173 ? -3.871 -3.249 -20.553 1.00 84.62 173 VAL A C 1
ATOM 1394 O O . VAL A 1 173 ? -3.644 -2.188 -19.976 1.00 84.62 173 VAL A O 1
ATOM 1397 N N . THR A 1 174 ? -4.833 -4.079 -20.162 1.00 86.75 174 THR A N 1
ATOM 1398 C CA . THR A 1 174 ? -5.690 -3.812 -19.004 1.00 86.75 174 THR A CA 1
ATOM 1399 C C . THR A 1 174 ? -5.454 -4.860 -17.929 1.00 86.75 174 THR A C 1
ATOM 1401 O O . THR A 1 174 ? -5.660 -6.053 -18.172 1.00 86.75 174 THR A O 1
ATOM 1404 N N . ALA A 1 175 ? -5.044 -4.422 -16.739 1.00 87.12 175 ALA A N 1
ATOM 1405 C CA . ALA A 1 175 ? -4.974 -5.289 -15.571 1.00 87.12 175 ALA A CA 1
ATOM 1406 C C . ALA A 1 175 ? -6.380 -5.796 -15.208 1.00 87.12 175 ALA A C 1
ATOM 1408 O O . ALA A 1 175 ? -7.375 -5.089 -15.391 1.00 87.12 175 ALA A O 1
ATOM 1409 N N . LYS A 1 176 ? -6.477 -7.026 -14.700 1.00 89.50 176 LYS A N 1
ATOM 1410 C CA . LYS A 1 176 ? -7.767 -7.611 -14.312 1.00 89.50 176 LYS A CA 1
ATOM 1411 C C . LYS A 1 176 ? -8.294 -6.920 -13.041 1.00 89.50 176 LYS A C 1
ATOM 1413 O O . LYS A 1 176 ? -7.615 -6.994 -12.012 1.00 89.50 176 LYS A O 1
ATOM 1418 N N . PRO A 1 177 ? -9.479 -6.284 -13.054 1.00 91.50 177 PRO A N 1
ATOM 1419 C CA . PRO A 1 177 ? -9.968 -5.515 -11.910 1.00 91.50 177 PRO A CA 1
ATOM 1420 C C . PRO A 1 177 ? -10.261 -6.405 -10.695 1.00 91.50 177 PRO A C 1
ATOM 1422 O O . PRO A 1 177 ? -10.492 -7.608 -10.830 1.00 91.50 177 PRO A O 1
ATOM 1425 N N . LEU A 1 178 ? -10.278 -5.807 -9.501 1.00 93.31 178 LEU A N 1
ATOM 1426 C CA . LEU A 1 178 ? -10.779 -6.479 -8.301 1.00 93.31 178 LEU A CA 1
ATOM 1427 C C . LEU A 1 178 ? -12.317 -6.588 -8.387 1.00 93.31 178 LEU A C 1
ATOM 1429 O O . LEU A 1 178 ? -12.974 -5.560 -8.550 1.00 93.31 178 LEU A O 1
ATOM 1433 N N . PRO A 1 179 ? -12.909 -7.798 -8.313 1.00 91.44 179 PRO A N 1
ATOM 1434 C CA . PRO A 1 179 ? -14.353 -7.987 -8.497 1.00 91.44 179 PRO A CA 1
ATOM 1435 C C . PRO A 1 179 ? -15.207 -7.605 -7.279 1.00 91.44 179 PRO A C 1
ATOM 1437 O O . PRO A 1 179 ? -16.420 -7.463 -7.407 1.00 91.44 179 PRO A O 1
ATOM 1440 N N . VAL A 1 180 ? -14.601 -7.468 -6.100 1.00 92.94 180 VAL A N 1
ATOM 1441 C CA . VAL A 1 180 ? -15.255 -7.020 -4.865 1.00 92.94 180 VAL A CA 1
ATOM 1442 C C . VAL A 1 180 ? -14.595 -5.725 -4.425 1.00 92.94 180 VAL A C 1
ATOM 1444 O O . VAL A 1 180 ? -13.375 -5.592 -4.538 1.00 92.94 180 VAL A O 1
ATOM 1447 N N . GLU A 1 181 ? -15.407 -4.798 -3.917 1.00 92.75 181 GLU A N 1
ATOM 1448 C CA . GLU A 1 181 ? -14.939 -3.522 -3.385 1.00 92.75 181 GLU A CA 1
ATOM 1449 C C . GLU A 1 181 ? -13.793 -3.732 -2.389 1.00 92.75 181 GLU A C 1
ATOM 1451 O O . GLU A 1 181 ? -13.877 -4.540 -1.462 1.00 92.75 181 GLU A O 1
ATOM 1456 N N . THR A 1 182 ? -12.715 -2.996 -2.623 1.00 94.25 182 THR A N 1
ATOM 1457 C CA . THR A 1 182 ? -11.508 -2.995 -1.809 1.00 94.25 182 THR A CA 1
ATOM 1458 C C . THR A 1 182 ? -11.105 -1.545 -1.617 1.00 94.25 182 THR A C 1
ATOM 1460 O O . THR A 1 182 ? -11.010 -0.800 -2.592 1.00 94.25 182 THR A O 1
ATOM 1463 N N . THR A 1 183 ? -10.829 -1.161 -0.375 1.00 95.25 183 THR A N 1
ATOM 1464 C CA . THR A 1 183 ? -10.472 0.215 -0.013 1.00 95.25 183 THR A CA 1
ATOM 1465 C C . THR A 1 183 ? -9.036 0.282 0.486 1.00 95.25 183 THR A C 1
ATOM 1467 O O . THR A 1 183 ? -8.591 -0.593 1.224 1.00 95.25 183 THR A O 1
ATOM 1470 N N . LEU A 1 184 ? -8.315 1.338 0.110 1.00 95.75 184 LEU A N 1
ATOM 1471 C CA . LEU A 1 184 ? -7.074 1.755 0.761 1.00 95.75 184 LEU A CA 1
ATOM 1472 C C . LEU A 1 184 ? -7.281 3.169 1.307 1.00 95.75 184 LEU A C 1
ATOM 1474 O O . LEU A 1 184 ? -7.507 4.094 0.531 1.00 95.75 184 LEU A O 1
ATOM 1478 N N . ASP A 1 185 ? -7.216 3.333 2.626 1.00 94.88 185 ASP A N 1
ATOM 1479 C CA . ASP A 1 185 ? -7.472 4.612 3.302 1.00 94.88 185 ASP A CA 1
ATOM 1480 C C . ASP A 1 185 ? -6.461 4.868 4.433 1.00 94.88 185 ASP A C 1
ATOM 1482 O O . ASP A 1 185 ? -5.964 3.948 5.079 1.00 94.88 185 ASP A O 1
ATOM 1486 N N . GLY A 1 186 ? -6.140 6.136 4.687 1.00 93.25 186 GLY A N 1
ATOM 1487 C CA . GLY A 1 186 ? -5.224 6.558 5.749 1.00 93.25 186 GLY A CA 1
ATOM 1488 C C . GLY A 1 186 ? -3.769 6.147 5.536 1.00 93.25 186 GLY A C 1
ATOM 1489 O O . GLY A 1 186 ? -3.023 6.015 6.507 1.00 93.25 186 GLY A O 1
ATOM 1490 N N . VAL A 1 187 ? -3.367 5.930 4.282 1.00 94.12 187 VAL A N 1
ATOM 1491 C CA . VAL A 1 187 ? -2.004 5.549 3.901 1.00 94.12 187 VAL A CA 1
ATOM 1492 C C . VAL A 1 187 ? -1.405 6.600 2.977 1.00 94.12 187 VAL A C 1
ATOM 1494 O O . VAL A 1 187 ? -2.014 7.007 1.991 1.00 94.12 187 VAL A O 1
ATOM 1497 N N . VAL A 1 188 ? -0.172 7.005 3.271 1.00 93.12 188 VAL A N 1
ATOM 1498 C CA . VAL A 1 188 ? 0.659 7.789 2.355 1.00 93.12 188 VAL A CA 1
ATOM 1499 C C . VAL A 1 188 ? 1.471 6.836 1.488 1.00 93.12 188 VAL A C 1
ATOM 1501 O O . VAL A 1 188 ? 2.185 5.985 2.011 1.00 93.12 188 VAL A O 1
ATOM 1504 N N . VAL A 1 189 ? 1.408 7.005 0.170 1.00 93.12 189 VAL A N 1
ATOM 1505 C CA . VAL A 1 189 ? 2.181 6.210 -0.792 1.00 93.12 189 VAL A CA 1
ATOM 1506 C C . VAL A 1 189 ? 3.344 7.051 -1.320 1.00 93.12 189 VAL A C 1
ATOM 1508 O O . VAL A 1 189 ? 3.140 8.179 -1.764 1.00 93.12 189 VAL A O 1
ATOM 1511 N N . THR A 1 190 ? 4.568 6.529 -1.252 1.00 89.75 190 THR A N 1
ATOM 1512 C CA . THR A 1 190 ? 5.791 7.222 -1.691 1.00 89.75 190 THR A CA 1
ATOM 1513 C C . THR A 1 190 ? 6.830 6.239 -2.235 1.00 89.75 190 THR A C 1
ATOM 1515 O O . THR A 1 190 ? 6.615 5.029 -2.217 1.00 89.75 190 THR A O 1
ATOM 1518 N N . GLY A 1 191 ? 7.958 6.747 -2.734 1.00 83.12 191 GLY A N 1
ATOM 1519 C CA . GLY A 1 191 ? 9.093 5.923 -3.167 1.00 83.12 191 GLY A CA 1
ATOM 1520 C C . GLY A 1 191 ? 8.792 5.055 -4.390 1.00 83.12 191 GLY A C 1
ATOM 1521 O O . GLY A 1 191 ? 9.468 4.064 -4.610 1.00 83.12 191 GLY A O 1
ATOM 1522 N N . GLY A 1 192 ? 7.754 5.377 -5.165 1.00 83.62 192 GLY A N 1
ATOM 1523 C CA . GLY A 1 192 ? 7.464 4.708 -6.430 1.00 83.62 192 GLY A CA 1
ATOM 1524 C C . GLY A 1 192 ? 8.261 5.308 -7.583 1.00 83.62 192 GLY A C 1
ATOM 1525 O O . GLY A 1 192 ? 8.522 6.510 -7.605 1.00 83.62 192 GLY A O 1
ATOM 1526 N N . CYS A 1 193 ? 8.593 4.481 -8.566 1.00 78.88 193 CYS A N 1
ATOM 1527 C CA . CYS A 1 193 ? 9.201 4.885 -9.825 1.00 78.88 193 CYS A CA 1
ATOM 1528 C C . CYS A 1 193 ? 8.349 4.340 -10.974 1.00 78.88 193 CYS A C 1
ATOM 1530 O O . CYS A 1 193 ? 8.710 3.350 -11.593 1.00 78.88 193 CYS A O 1
ATOM 1532 N N . ALA A 1 194 ? 7.214 4.983 -11.262 1.00 66.50 194 ALA A N 1
ATOM 1533 C CA . ALA A 1 194 ? 6.268 4.536 -12.294 1.00 66.50 194 ALA A CA 1
ATOM 1534 C C . ALA A 1 194 ? 6.796 4.654 -13.739 1.00 66.50 194 ALA A C 1
ATOM 1536 O O . ALA A 1 194 ? 6.054 4.390 -14.684 1.00 66.50 194 ALA A O 1
ATOM 1537 N N . ASP A 1 195 ? 8.060 5.049 -13.921 1.00 64.12 195 ASP A N 1
ATOM 1538 C CA . ASP A 1 195 ? 8.729 4.990 -15.214 1.00 64.12 195 ASP A CA 1
ATOM 1539 C C . ASP A 1 195 ? 9.008 3.521 -15.567 1.00 64.12 195 ASP A C 1
ATOM 1541 O O . ASP A 1 195 ? 10.077 2.971 -15.316 1.00 64.12 195 ASP A O 1
ATOM 1545 N N . TYR A 1 196 ? 7.980 2.868 -16.109 1.00 50.12 196 TYR A N 1
ATOM 1546 C CA . TYR A 1 196 ? 8.066 1.570 -16.779 1.00 50.12 196 TYR A CA 1
ATOM 1547 C C . TYR A 1 196 ? 8.849 1.683 -18.104 1.00 50.12 196 TYR A C 1
ATOM 1549 O O . TYR A 1 196 ? 9.099 0.687 -18.778 1.00 50.12 196 TYR A O 1
ATOM 1557 N N . GLY A 1 197 ? 9.245 2.902 -18.491 1.00 44.84 197 GLY A N 1
ATOM 1558 C CA . GLY A 1 197 ? 10.134 3.159 -19.602 1.00 44.84 197 GLY A CA 1
ATOM 1559 C C . GLY A 1 197 ? 11.565 2.801 -19.239 1.00 44.84 197 GLY A C 1
ATOM 1560 O O . GLY A 1 197 ? 12.369 3.656 -18.872 1.00 44.84 197 GLY A O 1
ATOM 1561 N N . GLU A 1 198 ? 11.946 1.559 -19.508 1.00 43.72 198 GLU A N 1
ATOM 1562 C CA . GLU A 1 198 ? 13.229 1.367 -20.173 1.00 43.72 198 GLU A CA 1
ATOM 1563 C C . GLU A 1 198 ? 13.215 2.208 -21.461 1.00 43.72 198 GLU A C 1
ATOM 1565 O O . GLU A 1 198 ? 12.824 1.774 -22.541 1.00 43.72 198 GLU A O 1
ATOM 1570 N N . ARG A 1 199 ? 13.635 3.473 -21.359 1.00 41.06 199 ARG A N 1
ATOM 1571 C CA . ARG A 1 199 ? 14.286 4.147 -22.480 1.00 41.06 199 ARG A CA 1
ATOM 1572 C C . ARG A 1 199 ? 15.674 3.524 -22.635 1.00 41.06 199 ARG A C 1
ATOM 1574 O O . ARG A 1 199 ? 16.668 4.148 -22.260 1.00 41.06 199 ARG A O 1
ATOM 1581 N N . GLY A 1 200 ? 15.704 2.322 -23.204 1.00 34.09 200 GLY A N 1
ATOM 1582 C CA . GLY A 1 200 ? 16.908 1.686 -23.733 1.00 34.09 200 GLY A CA 1
ATOM 1583 C C . GLY A 1 200 ? 17.091 0.240 -23.285 1.00 34.09 200 GLY A C 1
ATOM 1584 O O . GLY A 1 200 ? 17.742 0.002 -22.273 1.00 34.09 200 GLY A O 1
ATOM 1585 N N . GLU A 1 201 ? 16.572 -0.695 -24.084 1.00 34.66 201 GLU A N 1
ATOM 1586 C CA . GLU A 1 201 ? 17.461 -1.725 -24.646 1.00 34.66 201 GLU A CA 1
ATOM 1587 C C . GLU A 1 201 ? 18.352 -1.087 -25.725 1.00 34.66 201 GLU A C 1
ATOM 1589 O O . GLU A 1 201 ? 17.863 -0.155 -26.417 1.00 34.66 201 GLU A O 1
#

Radius of gyration: 19.69 Å; chains: 1; bounding box: 52×49×52 Å

Sequence (201 aa):
MFVSFRPTNRLLPTVKSGTEVHGVLAVQDVQMAIDQLYARNVVGEVWVAGGTYYPTAAFTDESGIRGRTERHRSFIMRSGISVYGGFRGQTGDEGINNSTTRPRDPDHLDVQWAFANRTIFSGDVDRNDDSQKGWRWNAGEKKWEQYYGRNSYHVVWFASEGFNERTTKYEAVTAKPLPVETTLDGVVVTGGCADYGERGE

Organism: NCBI:txid408170

pLDDT: mean 78.58, std 18.45, range [28.33, 95.75]